Protein AF-A0A1Z3HLM3-F1 (afdb_monomer)

Sequence (228 aa):
MASKSNLQSLLTKASRLRHSKEIWEFASPLAWVWVTPRQRAPYRPYLFIVVNTTGKALLSQTQEHPPDTDEMLATLLQAMVRPGLGAGRPRRPKAVHLDDADQVSALAPSLAQLDIRCEYRAQLPTLNQTRRFLERGFMAGDPWPVANERAYPVFGRTTSDGLIDLPTKADLLWLEAGLSGFLEYLPQFLQREFDDDDPENLVLSAQTISGETKLKLQMPELDDLFRA

Secondary structure (DSSP, 8-state):
---HHHHHHHHHHHHTSPB-S-EEEEE-PBPSS-B--TTS--BPPEEEEEEETTS-EEEEEEESSPPPHHHHHHHHHHHHHSPPTTS-S--B-SEEEES-HHHHHHHHHHHHTTT-EEEE-S--HHHHHHHHHHHHHHTTSS-----STTPPPPP-EEPTTS-EEPPPHHHHHHHHHHHHHHHHHHHHHHHS-TTS---TTEEEEEEETTEEEEEEE-PPPHHHHS--

pLDDT: mean 82.31, std 16.84, range [39.44, 98.69]

Solvent-accessible surface area (backbone atoms only — not comparable to full-atom values): 13431 Å² total; per-residue (Å²): 134,76,52,71,70,55,46,54,53,38,52,60,54,39,62,73,40,54,79,40,92,44,46,30,33,42,52,66,51,74,44,95,53,77,48,72,53,98,88,51,78,67,44,51,31,24,35,41,43,34,23,35,81,84,57,44,58,23,36,77,53,76,38,76,57,85,78,51,74,68,48,52,49,43,52,55,36,42,32,23,64,58,31,33,89,91,49,61,77,57,34,35,47,43,28,40,35,27,69,43,64,68,59,31,66,71,45,27,70,66,36,46,79,61,69,21,46,54,41,74,32,95,68,53,70,49,46,54,53,47,48,58,51,51,56,53,53,67,67,52,82,55,97,62,80,75,83,48,101,80,58,70,87,86,72,65,36,73,47,100,86,70,47,78,43,78,56,49,74,66,53,50,52,49,50,52,25,52,54,47,39,47,64,68,42,45,65,59,59,75,66,51,69,99,83,70,78,82,62,70,74,43,74,44,77,17,80,39,100,91,43,81,41,79,42,79,47,59,73,76,59,69,70,70,76,69,71,119

Foldseek 3Di:
DDDPVLLVVLLVLQLPFAEDQWEKEWDFDFAPDWDDDPPDDIATWTWTFIGIPVLDTQDIDTHRDDDDLSRNSSRLSCSQCRGDPPPDHRHDYQEYEYLDPVSLVSNQVSCVVSNYHYDYDVDDPSRVVNSVVVSVVVVPPDPDPCVDPPRDDQDWDQDPVRDTDHDDPVNVQVVQQVVQQCVVCVVVVVPDDPPDDALQWDWDWGQTPVGIDIDTDHDPDPVVVPPD

Radius of gyration: 23.45 Å; Cα contacts (8 Å, |Δi|>4): 322; chains: 1; bounding box: 44×45×69 Å

Structure (mmCIF, N/CA/C/O backbone):
data_AF-A0A1Z3HLM3-F1
#
_entry.id   AF-A0A1Z3HLM3-F1
#
loop_
_atom_site.group_PDB
_atom_site.id
_atom_site.type_symbol
_atom_site.label_atom_id
_atom_site.label_alt_id
_atom_site.label_comp_id
_atom_site.label_asym_id
_atom_site.label_entity_id
_atom_site.label_seq_id
_atom_site.pdbx_PDB_ins_code
_atom_site.Cartn_x
_atom_site.Cartn_y
_atom_site.Cartn_z
_atom_site.occupancy
_atom_site.B_iso_or_equiv
_atom_site.auth_seq_id
_atom_site.auth_comp_id
_atom_site.auth_asym_id
_atom_site.auth_atom_id
_atom_site.pdbx_PDB_model_num
ATOM 1 N N . MET A 1 1 ? 12.584 -5.547 9.306 1.00 54.25 1 MET A N 1
ATOM 2 C CA . MET A 1 1 ? 12.217 -6.456 10.415 1.00 54.25 1 MET A CA 1
ATOM 3 C C . MET A 1 1 ? 11.890 -5.701 11.698 1.00 54.25 1 MET A C 1
ATOM 5 O O . MET A 1 1 ? 12.785 -5.223 12.398 1.00 54.25 1 MET A O 1
ATOM 9 N N . ALA A 1 2 ? 10.606 -5.590 12.037 1.00 61.56 2 ALA A N 1
ATOM 10 C CA . ALA A 1 2 ? 10.202 -5.136 13.364 1.00 61.56 2 ALA A CA 1
ATOM 11 C C . ALA A 1 2 ? 10.598 -6.189 14.417 1.00 61.56 2 ALA A C 1
ATOM 13 O O . ALA A 1 2 ? 10.244 -7.357 14.305 1.00 61.56 2 ALA A O 1
ATOM 14 N N . SER A 1 3 ? 11.333 -5.800 15.464 1.00 79.50 3 SER A N 1
ATOM 15 C CA . SER A 1 3 ? 11.607 -6.718 16.579 1.00 79.50 3 SER A CA 1
ATOM 16 C C . SER A 1 3 ? 10.292 -7.138 17.247 1.00 79.50 3 SER A C 1
ATOM 18 O O . SER A 1 3 ? 9.454 -6.281 17.533 1.00 79.50 3 SER A O 1
ATOM 20 N N . LYS A 1 4 ? 10.130 -8.428 17.575 1.00 81.31 4 LYS A N 1
ATOM 21 C CA . LYS A 1 4 ? 8.950 -8.958 18.293 1.00 81.31 4 LYS A CA 1
ATOM 22 C C . LYS A 1 4 ? 8.605 -8.153 19.556 1.00 81.31 4 LYS A C 1
ATOM 24 O O . LYS A 1 4 ? 7.436 -7.928 19.857 1.00 81.31 4 LYS A O 1
ATOM 29 N N . SER A 1 5 ? 9.623 -7.648 20.261 1.00 80.00 5 SER A N 1
ATOM 30 C CA . SER A 1 5 ? 9.453 -6.776 21.435 1.00 80.00 5 SER A CA 1
ATOM 31 C C . SER A 1 5 ? 8.769 -5.442 21.088 1.00 80.00 5 SER A C 1
ATOM 33 O O . SER A 1 5 ? 7.900 -4.959 21.818 1.00 80.00 5 SER A O 1
ATOM 35 N N . ASN A 1 6 ? 9.099 -4.866 19.929 1.00 91.38 6 ASN A N 1
ATOM 36 C CA . ASN A 1 6 ? 8.475 -3.638 19.441 1.00 91.38 6 ASN A CA 1
ATOM 37 C C . ASN A 1 6 ? 7.004 -3.868 19.055 1.00 91.38 6 ASN A C 1
ATOM 39 O O . ASN A 1 6 ? 6.138 -3.074 19.424 1.00 91.38 6 ASN A O 1
ATOM 43 N N . LEU A 1 7 ? 6.704 -4.986 18.386 1.00 93.75 7 LEU A N 1
ATOM 44 C CA . LEU A 1 7 ? 5.339 -5.337 17.987 1.00 93.75 7 LEU A CA 1
ATOM 45 C C . LEU A 1 7 ? 4.412 -5.495 19.204 1.00 93.75 7 LEU A C 1
ATOM 47 O O . LEU A 1 7 ? 3.334 -4.901 19.246 1.00 93.75 7 LEU A O 1
ATOM 51 N N . GLN A 1 8 ? 4.871 -6.189 20.250 1.00 94.44 8 GLN A N 1
ATOM 52 C CA . GLN A 1 8 ? 4.107 -6.342 21.492 1.00 94.44 8 GLN A CA 1
ATOM 53 C C . GLN A 1 8 ? 3.845 -4.998 22.195 1.00 94.44 8 GLN A C 1
ATOM 55 O O . GLN A 1 8 ? 2.760 -4.760 22.740 1.00 94.44 8 GLN A O 1
ATOM 60 N N . SER A 1 9 ? 4.824 -4.087 22.159 1.00 96.38 9 SER A N 1
ATOM 61 C CA . SER A 1 9 ? 4.676 -2.723 22.681 1.00 96.38 9 SER A CA 1
ATOM 62 C C . SER A 1 9 ? 3.598 -1.946 21.921 1.00 96.38 9 SER A C 1
ATOM 64 O O . SER A 1 9 ? 2.767 -1.274 22.539 1.00 96.38 9 SER A O 1
ATOM 66 N N . LEU A 1 10 ? 3.574 -2.056 20.590 1.00 97.19 10 LEU A N 1
ATOM 67 C CA . LEU A 1 10 ? 2.562 -1.424 19.744 1.00 97.19 10 LEU A CA 1
ATOM 68 C C . LEU A 1 10 ? 1.163 -1.996 19.990 1.00 97.19 10 LEU A C 1
ATOM 70 O O . LEU A 1 10 ? 0.234 -1.212 20.173 1.00 97.19 10 LEU A O 1
ATOM 74 N N . LEU A 1 11 ? 1.018 -3.320 20.097 1.00 96.75 11 LEU A N 1
ATOM 75 C CA . LEU A 1 11 ? -0.253 -3.974 20.443 1.00 96.75 11 LEU A CA 1
ATOM 76 C C . LEU A 1 11 ? -0.795 -3.474 21.786 1.00 96.75 11 LEU A C 1
ATOM 78 O O . LEU A 1 11 ? -1.956 -3.077 21.893 1.00 96.75 11 LEU A O 1
ATOM 82 N N . THR A 1 12 ? 0.072 -3.407 22.798 1.00 97.38 12 THR A N 1
ATOM 83 C CA . THR A 1 12 ? -0.287 -2.921 24.139 1.00 97.38 12 THR A CA 1
ATOM 84 C C . THR A 1 12 ? -0.725 -1.456 24.123 1.00 97.38 12 THR A C 1
ATOM 86 O O . THR A 1 12 ? -1.620 -1.058 24.868 1.00 97.38 12 THR A O 1
ATOM 89 N N . LYS A 1 13 ? -0.096 -0.623 23.288 1.00 97.94 13 LYS A N 1
ATOM 90 C CA . LYS A 1 13 ? -0.495 0.781 23.127 1.00 97.94 13 LYS A CA 1
ATOM 91 C C . LYS A 1 13 ? -1.823 0.890 22.386 1.00 97.94 13 LYS A C 1
ATOM 93 O O . LYS A 1 13 ? -2.694 1.629 22.838 1.00 97.94 13 LYS A O 1
ATOM 98 N N . ALA A 1 14 ? -1.987 0.147 21.292 1.00 97.75 14 ALA A N 1
ATOM 99 C CA . ALA A 1 14 ? -3.185 0.166 20.461 1.00 97.75 14 ALA A CA 1
ATOM 100 C C . ALA A 1 14 ? -4.433 -0.310 21.222 1.00 97.75 14 ALA A C 1
ATOM 102 O O . ALA A 1 14 ? 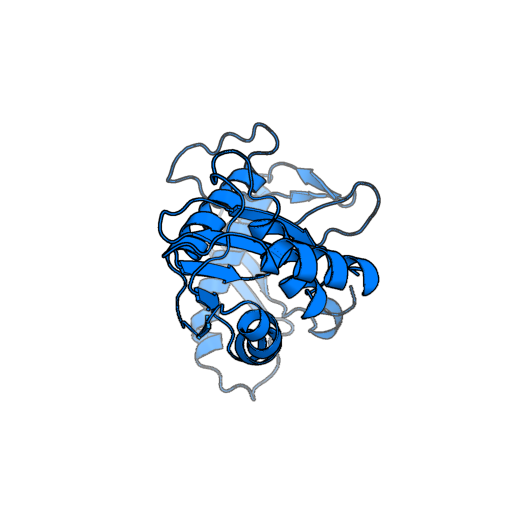-5.489 0.310 21.099 1.00 97.75 14 ALA A O 1
ATOM 103 N N . SER A 1 15 ? -4.314 -1.335 22.074 1.00 97.75 15 SER A N 1
ATOM 104 C CA . SER A 1 15 ? -5.440 -1.872 22.858 1.00 97.75 15 SER A CA 1
ATOM 105 C C . SER A 1 15 ? -6.057 -0.859 23.830 1.00 97.75 15 SER A C 1
ATOM 107 O O . SER A 1 15 ? -7.244 -0.939 24.143 1.00 97.75 15 SER A O 1
ATOM 109 N N . ARG A 1 16 ? -5.280 0.142 24.263 1.00 97.88 16 ARG A N 1
ATOM 110 C CA . ARG A 1 16 ? -5.724 1.220 25.165 1.00 97.88 16 ARG A CA 1
ATOM 111 C C . ARG A 1 16 ? -6.375 2.396 24.436 1.00 97.88 16 ARG A C 1
ATOM 113 O O . ARG A 1 16 ? -6.900 3.302 25.082 1.00 97.88 16 ARG A O 1
ATOM 120 N N . LEU A 1 17 ? -6.324 2.426 23.104 1.00 98.06 17 LEU A N 1
ATOM 121 C CA . LEU A 1 17 ? -6.885 3.520 22.318 1.00 98.06 17 LEU A CA 1
ATOM 122 C C . LEU A 1 17 ? -8.410 3.428 22.246 1.00 98.06 17 LEU A C 1
ATOM 124 O O . LEU A 1 17 ? -9.000 2.344 22.274 1.00 98.06 17 LEU A O 1
ATOM 128 N N . ARG A 1 18 ? -9.057 4.586 22.090 1.00 97.50 18 ARG A N 1
ATOM 129 C CA . ARG A 1 18 ? -10.505 4.653 21.867 1.00 97.50 18 ARG A CA 1
ATOM 130 C C . ARG A 1 18 ? -10.867 4.039 20.517 1.00 97.50 18 ARG A C 1
ATOM 132 O O . ARG A 1 18 ? -10.152 4.228 19.532 1.00 97.50 18 ARG A O 1
ATOM 139 N N . HIS A 1 19 ? -12.006 3.359 20.489 1.00 97.25 19 HIS A N 1
ATOM 140 C CA . HIS A 1 19 ? -12.628 2.892 19.258 1.00 97.25 19 HIS A CA 1
ATOM 141 C C . HIS A 1 19 ? -13.289 4.041 18.507 1.00 97.25 19 HIS A C 1
ATOM 143 O O . HIS A 1 19 ? -13.921 4.919 19.098 1.00 97.25 19 HIS A O 1
ATOM 149 N N . SER A 1 20 ? -13.143 4.019 17.191 1.00 96.44 20 SER A N 1
ATOM 150 C CA . SER A 1 20 ? -13.836 4.904 16.266 1.00 96.44 20 SER A CA 1
ATOM 151 C C . SER A 1 20 ? -14.793 4.096 15.396 1.00 96.44 20 SER A C 1
ATOM 153 O O . SER A 1 20 ? -14.656 2.885 15.250 1.00 96.44 20 SER A O 1
ATOM 155 N N . LYS A 1 21 ? -15.771 4.771 14.790 1.00 96.69 21 LYS A N 1
ATOM 156 C CA . LYS A 1 21 ? -16.694 4.142 13.832 1.00 96.69 21 LYS A CA 1
ATOM 157 C C . LYS A 1 21 ? -16.100 4.035 12.420 1.00 96.69 21 LYS A C 1
ATOM 159 O O . LYS A 1 21 ? -16.809 3.634 11.504 1.00 96.69 21 LYS A O 1
ATOM 164 N N . GLU A 1 22 ? -14.842 4.438 12.240 1.00 97.06 22 GLU A N 1
ATOM 165 C CA . GLU A 1 22 ? -14.192 4.482 10.935 1.00 97.06 22 GLU A CA 1
ATOM 166 C C . GLU A 1 22 ? -13.896 3.082 10.402 1.00 97.06 22 GLU A C 1
ATOM 168 O O . GLU A 1 22 ? -13.653 2.137 11.159 1.00 97.06 22 GLU A O 1
ATOM 173 N N . ILE A 1 23 ? -13.869 2.995 9.078 1.00 98.19 23 ILE A N 1
ATOM 174 C CA . ILE A 1 23 ? -13.304 1.877 8.338 1.00 98.19 23 ILE A CA 1
ATOM 175 C C . ILE A 1 23 ? -12.025 2.392 7.693 1.00 98.19 23 ILE A C 1
ATOM 177 O O . ILE A 1 23 ? -11.997 3.511 7.167 1.00 98.19 23 ILE A O 1
ATOM 181 N N . TRP A 1 24 ? -10.962 1.609 7.794 1.00 98.38 24 TRP A N 1
ATOM 182 C CA . TRP A 1 24 ? -9.696 1.906 7.143 1.00 98.38 24 TRP A CA 1
ATOM 183 C C . TRP A 1 24 ? -9.482 0.953 5.976 1.00 98.38 24 TRP A C 1
ATOM 185 O O . TRP A 1 24 ? -9.920 -0.191 6.027 1.00 98.38 24 TRP A O 1
ATOM 195 N N . GLU A 1 25 ? -8.813 1.425 4.937 1.00 98.50 25 GLU A N 1
ATOM 196 C CA . GLU A 1 25 ? -8.314 0.595 3.846 1.00 98.50 25 GLU A CA 1
ATOM 197 C C . GLU A 1 25 ? -6.796 0.517 3.973 1.00 98.50 25 GLU A C 1
ATOM 199 O O . GLU A 1 25 ? -6.135 1.515 4.293 1.00 98.50 25 GLU A O 1
ATOM 204 N N . PHE A 1 26 ? -6.254 -0.675 3.755 1.00 98.12 26 PHE A N 1
ATOM 205 C CA . PHE A 1 26 ? -4.829 -0.937 3.832 1.00 98.12 26 PHE A CA 1
ATOM 206 C C . PHE A 1 26 ? -4.395 -1.857 2.702 1.00 98.12 26 PHE A C 1
ATOM 208 O O . PHE A 1 26 ? -5.066 -2.841 2.407 1.00 98.12 26 PHE A O 1
ATOM 215 N N . ALA A 1 27 ? -3.261 -1.523 2.098 1.00 96.19 27 ALA A N 1
ATOM 216 C CA . ALA A 1 27 ? -2.612 -2.340 1.092 1.00 96.19 27 ALA A CA 1
ATOM 217 C C . ALA A 1 27 ? -1.106 -2.079 1.108 1.00 96.19 27 ALA A C 1
ATOM 219 O O . ALA A 1 27 ? -0.642 -1.011 1.542 1.00 96.19 27 ALA A O 1
ATOM 220 N N . SER A 1 28 ? -0.366 -3.052 0.581 1.00 95.38 28 SER A N 1
ATOM 221 C CA . SER A 1 28 ? 1.081 -2.980 0.418 1.00 95.38 28 SER A CA 1
ATOM 222 C C . SER A 1 28 ? 1.563 -3.239 -1.023 1.00 95.38 28 SER A C 1
ATOM 224 O O . SER A 1 28 ? 2.306 -4.195 -1.252 1.00 95.38 28 SER A O 1
ATOM 226 N N . PRO A 1 29 ? 1.122 -2.461 -2.032 1.00 93.19 29 PRO A N 1
ATOM 227 C CA . PRO A 1 29 ? 1.460 -2.733 -3.426 1.00 93.19 29 PRO A CA 1
ATOM 228 C C . PRO A 1 29 ? 2.913 -2.383 -3.766 1.00 93.19 29 PRO A C 1
ATOM 230 O O . PRO A 1 29 ? 3.484 -1.427 -3.238 1.00 93.19 29 PRO A O 1
ATOM 233 N N . LEU A 1 30 ? 3.473 -3.092 -4.749 1.00 92.25 30 LEU A N 1
ATOM 234 C CA . LEU A 1 30 ? 4.716 -2.691 -5.404 1.00 92.25 30 LEU A CA 1
ATOM 235 C C . LEU A 1 30 ? 4.496 -1.384 -6.185 1.00 92.25 30 LEU A C 1
ATOM 237 O O . LEU A 1 30 ? 3.654 -1.319 -7.087 1.00 92.25 30 LEU A O 1
ATOM 241 N N . ALA A 1 31 ? 5.257 -0.342 -5.857 1.00 85.56 31 ALA A N 1
ATOM 242 C CA . ALA A 1 31 ? 5.143 0.974 -6.474 1.00 85.56 31 ALA A CA 1
ATOM 243 C C . ALA A 1 31 ? 5.449 0.922 -7.974 1.00 85.56 31 ALA A C 1
ATOM 245 O O . ALA A 1 31 ? 6.266 0.121 -8.429 1.00 85.56 31 ALA A O 1
ATOM 246 N N . TRP A 1 32 ? 4.844 1.813 -8.755 1.00 82.38 32 TRP A N 1
ATOM 247 C CA . TRP A 1 32 ? 5.160 1.982 -10.182 1.00 82.38 32 TRP A CA 1
ATOM 248 C C . TRP A 1 32 ? 6.369 2.885 -10.450 1.00 82.38 32 TRP A C 1
ATOM 250 O O . TRP A 1 32 ? 6.700 3.147 -11.601 1.00 82.38 32 TRP A O 1
ATOM 260 N N . VAL A 1 33 ? 7.033 3.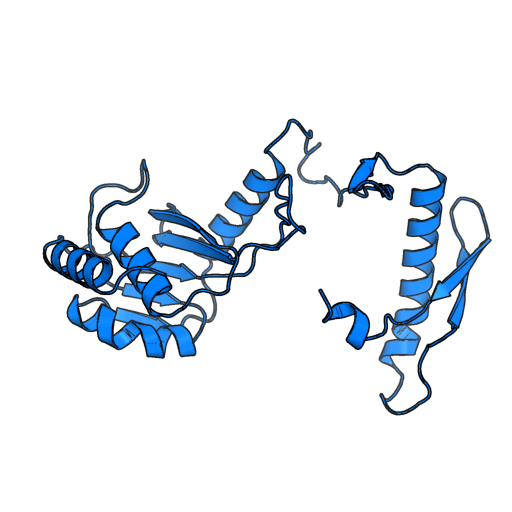356 -9.396 1.00 75.38 33 VAL A N 1
ATOM 261 C CA . VAL A 1 33 ? 8.229 4.197 -9.485 1.00 75.38 33 VAL A CA 1
ATOM 262 C C . VAL A 1 33 ? 9.478 3.391 -9.146 1.00 75.38 33 VAL A C 1
ATOM 264 O O . VAL A 1 33 ? 9.425 2.463 -8.337 1.00 75.38 33 VAL A O 1
ATOM 267 N N . TRP A 1 34 ? 10.598 3.773 -9.753 1.00 80.62 34 TRP A N 1
ATOM 268 C CA . TRP A 1 34 ? 11.923 3.273 -9.401 1.00 80.62 34 TRP A CA 1
ATOM 269 C C . TRP A 1 34 ? 12.599 4.241 -8.435 1.00 80.62 34 TRP A C 1
ATOM 271 O O . TRP A 1 34 ? 12.530 5.458 -8.605 1.00 80.62 34 TRP A O 1
ATOM 281 N N . VAL A 1 35 ? 13.257 3.693 -7.421 1.00 75.56 35 VAL A N 1
ATOM 282 C CA . VAL A 1 35 ? 14.139 4.424 -6.515 1.00 75.56 35 VAL A CA 1
ATOM 283 C C . VAL A 1 35 ? 15.568 4.068 -6.891 1.00 75.56 35 VAL A C 1
ATOM 285 O O . VAL A 1 35 ? 15.908 2.889 -6.939 1.00 75.56 35 VAL A O 1
ATOM 288 N N . THR A 1 36 ? 16.404 5.082 -7.122 1.00 79.38 36 THR A N 1
ATOM 289 C CA . THR A 1 36 ? 17.815 4.913 -7.503 1.00 79.38 36 THR A CA 1
ATOM 290 C C . THR A 1 36 ? 18.723 5.458 -6.398 1.00 79.38 36 THR A C 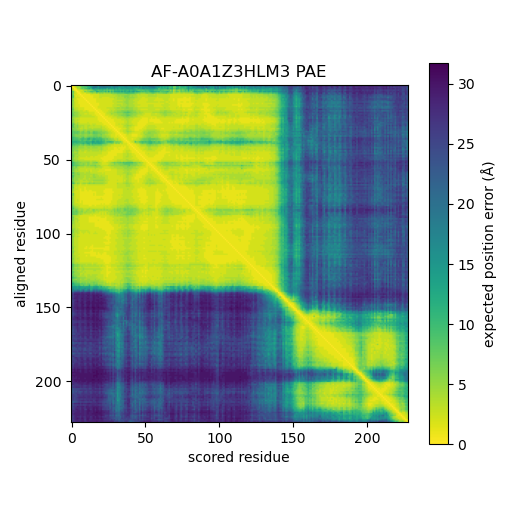1
ATOM 292 O O . THR A 1 36 ? 18.987 6.663 -6.346 1.00 79.38 36 THR A O 1
ATOM 295 N N . PRO A 1 37 ? 19.191 4.616 -5.460 1.00 75.44 37 PRO A N 1
ATOM 296 C CA . PRO A 1 37 ? 20.145 5.039 -4.442 1.00 75.44 37 PRO A CA 1
ATOM 297 C C . PRO A 1 37 ? 21.510 5.351 -5.069 1.00 75.44 37 PRO A C 1
ATOM 299 O O . PRO A 1 37 ? 21.932 4.692 -6.010 1.00 75.44 37 PRO A O 1
ATOM 302 N N . ARG A 1 38 ? 22.269 6.291 -4.489 1.00 70.12 38 ARG A N 1
ATOM 303 C CA . ARG A 1 38 ? 23.568 6.751 -5.034 1.00 70.12 38 ARG A CA 1
ATOM 304 C C . ARG A 1 38 ? 24.627 5.660 -5.269 1.00 70.12 38 ARG A C 1
ATOM 306 O O . ARG A 1 38 ? 25.586 5.915 -5.983 1.00 70.12 38 ARG A O 1
ATOM 313 N N . GLN A 1 39 ? 24.525 4.510 -4.605 1.00 84.88 39 GLN A N 1
ATOM 314 C CA . GLN A 1 39 ? 25.557 3.461 -4.608 1.00 84.88 39 GLN A CA 1
ATOM 315 C C . GLN A 1 39 ? 24.966 2.047 -4.702 1.00 84.88 39 GLN A C 1
ATOM 317 O O . GLN A 1 39 ? 25.589 1.087 -4.253 1.00 84.88 39 GLN A O 1
ATOM 322 N N . ARG A 1 40 ? 23.731 1.906 -5.197 1.00 76.75 40 ARG A N 1
ATOM 323 C CA . ARG A 1 40 ? 23.063 0.603 -5.335 1.00 76.75 40 ARG A CA 1
ATOM 324 C C . ARG A 1 40 ? 22.239 0.566 -6.611 1.00 76.75 40 ARG A C 1
ATOM 326 O O . ARG A 1 40 ? 21.896 1.616 -7.149 1.00 76.75 40 ARG A O 1
ATOM 333 N N . ALA A 1 41 ? 21.919 -0.645 -7.058 1.00 79.06 41 ALA A N 1
ATOM 334 C CA . ALA A 1 41 ? 21.015 -0.842 -8.178 1.00 79.06 41 ALA A CA 1
ATOM 335 C C . ALA A 1 41 ? 19.654 -0.166 -7.904 1.00 79.06 41 ALA A C 1
ATOM 337 O O . ALA A 1 41 ? 19.203 -0.140 -6.750 1.00 79.06 41 ALA A O 1
ATOM 338 N N . PRO A 1 42 ? 19.002 0.393 -8.938 1.00 80.12 42 PRO A N 1
ATOM 339 C CA . PRO A 1 42 ? 17.622 0.833 -8.835 1.00 80.12 42 PRO A CA 1
ATOM 340 C C . PRO A 1 42 ? 16.716 -0.308 -8.365 1.00 80.12 42 PRO A C 1
ATOM 342 O O . PRO A 1 42 ? 16.887 -1.451 -8.779 1.00 80.12 42 PRO A O 1
ATOM 345 N N . TYR A 1 43 ? 15.719 0.006 -7.543 1.00 81.62 43 TYR A N 1
ATOM 346 C CA . TYR A 1 43 ? 14.709 -0.962 -7.115 1.00 81.62 43 TYR A CA 1
ATOM 347 C C . TYR A 1 43 ? 13.316 -0.334 -7.097 1.00 81.62 43 TYR A C 1
ATOM 349 O O . TYR A 1 43 ? 13.157 0.890 -7.061 1.00 81.62 43 TYR A O 1
ATOM 357 N N . ARG A 1 44 ? 12.283 -1.179 -7.105 1.00 84.75 44 ARG A N 1
ATOM 358 C CA . ARG A 1 44 ? 10.892 -0.747 -6.936 1.00 84.75 44 ARG A CA 1
ATOM 359 C C . ARG A 1 44 ? 10.469 -0.969 -5.486 1.00 84.75 44 ARG A C 1
ATOM 361 O O . ARG A 1 44 ? 10.492 -2.111 -5.036 1.00 84.75 44 ARG A O 1
ATOM 368 N N . PRO A 1 45 ? 10.088 0.080 -4.742 1.00 89.38 45 PRO A N 1
ATOM 369 C CA . PRO A 1 45 ? 9.681 -0.090 -3.359 1.00 89.38 45 PRO A CA 1
ATOM 370 C C . PRO A 1 45 ? 8.261 -0.653 -3.256 1.00 89.38 45 PRO A C 1
ATOM 372 O O . PRO A 1 45 ? 7.395 -0.348 -4.072 1.00 89.38 45 PRO A O 1
ATOM 375 N N . TYR A 1 46 ? 7.984 -1.382 -2.185 1.00 92.62 46 TYR A N 1
ATOM 376 C CA . TYR A 1 46 ? 6.636 -1.644 -1.696 1.00 92.62 46 TYR A CA 1
ATOM 377 C C . TYR A 1 46 ? 6.126 -0.420 -0.932 1.00 92.62 46 TYR A C 1
ATOM 379 O O . TYR A 1 46 ? 6.801 0.093 -0.037 1.00 92.62 46 TYR A O 1
ATOM 387 N N . LEU A 1 47 ? 4.939 0.072 -1.286 1.00 91.94 47 LEU A N 1
ATOM 388 C CA . LEU A 1 47 ? 4.268 1.164 -0.580 1.00 91.94 47 LEU A CA 1
ATOM 389 C C . LEU A 1 47 ? 3.350 0.573 0.471 1.00 91.94 47 LEU A C 1
ATOM 391 O O . LEU A 1 47 ? 2.487 -0.208 0.120 1.00 91.94 47 LEU A O 1
ATOM 395 N N . PHE A 1 48 ? 3.440 1.007 1.718 1.00 94.62 48 PHE A N 1
ATOM 396 C CA . PHE A 1 48 ? 2.415 0.720 2.714 1.00 94.62 48 PHE A CA 1
ATOM 397 C C . PHE A 1 48 ? 1.520 1.933 2.852 1.00 94.62 48 PHE A C 1
ATOM 399 O O . PHE A 1 48 ? 1.997 3.005 3.232 1.00 94.62 48 PHE A O 1
ATOM 406 N N . ILE A 1 49 ? 0.232 1.763 2.582 1.00 94.88 49 ILE A N 1
ATOM 407 C CA . ILE A 1 49 ? -0.727 2.863 2.596 1.00 94.88 49 ILE A CA 1
ATOM 408 C C . ILE A 1 49 ? -1.875 2.482 3.519 1.00 94.88 49 ILE A C 1
ATOM 410 O O . ILE A 1 49 ? -2.570 1.506 3.264 1.00 94.88 49 ILE A O 1
ATOM 414 N N . VAL A 1 50 ? -2.086 3.269 4.575 1.00 97.56 50 VAL A N 1
ATOM 415 C CA . VAL A 1 50 ? -3.262 3.163 5.447 1.00 97.56 50 VAL A CA 1
ATOM 416 C C . VAL A 1 50 ? -4.086 4.431 5.274 1.00 97.56 50 VAL A C 1
ATOM 418 O O . VAL A 1 50 ? -3.595 5.532 5.541 1.00 97.56 50 VAL A O 1
ATOM 421 N N . VAL A 1 51 ? -5.340 4.301 4.856 1.00 96.94 51 VAL A N 1
ATOM 422 C CA . VAL A 1 51 ? -6.259 5.434 4.663 1.00 96.94 51 VAL A CA 1
ATOM 423 C C . VAL A 1 51 ? -7.569 5.189 5.392 1.00 96.94 51 VAL A C 1
ATOM 425 O O . VAL A 1 51 ? -7.978 4.048 5.578 1.00 96.94 51 VAL A O 1
ATOM 428 N N . ASN A 1 52 ? -8.256 6.252 5.797 1.00 94.75 52 ASN A N 1
ATOM 429 C CA . ASN A 1 52 ? -9.652 6.137 6.218 1.00 94.75 52 ASN A CA 1
ATOM 430 C C . ASN A 1 52 ? -10.601 6.341 5.022 1.00 94.75 52 ASN A C 1
ATOM 432 O O . ASN A 1 52 ? -10.207 6.881 3.990 1.00 94.75 52 ASN A O 1
ATOM 436 N N . THR A 1 53 ? -11.880 6.000 5.181 1.00 88.19 53 THR A N 1
ATOM 437 C CA . THR A 1 53 ? -12.908 6.177 4.132 1.00 88.19 53 THR A CA 1
ATOM 438 C C . THR A 1 53 ? -13.151 7.622 3.687 1.00 88.19 53 THR A C 1
ATOM 440 O O . THR A 1 53 ? -13.852 7.845 2.706 1.00 88.19 53 THR A O 1
ATOM 443 N N . THR A 1 54 ? -12.605 8.625 4.383 1.00 88.44 54 THR A N 1
ATOM 444 C CA . THR A 1 54 ? -12.675 10.031 3.953 1.00 88.44 54 THR A CA 1
ATOM 445 C C . THR A 1 54 ? -11.495 10.434 3.063 1.00 88.44 54 THR A C 1
ATOM 447 O O . THR A 1 54 ? -11.338 11.619 2.787 1.00 88.44 54 THR A O 1
ATOM 450 N N . GLY A 1 55 ? -10.617 9.500 2.677 1.00 84.69 55 GLY A N 1
ATOM 451 C CA . GLY A 1 55 ? -9.448 9.778 1.832 1.00 84.69 55 GLY A CA 1
ATOM 452 C C . GLY A 1 55 ? -8.229 10.328 2.562 1.00 84.69 55 GLY A C 1
ATOM 453 O O . GLY A 1 55 ? -7.252 10.702 1.915 1.00 84.69 55 GLY A O 1
ATOM 454 N N . LYS A 1 56 ? -8.246 10.391 3.899 1.00 89.19 56 LYS A N 1
ATOM 455 C CA . LYS A 1 56 ? -7.086 10.867 4.657 1.00 89.19 56 LYS A CA 1
ATOM 456 C C . LYS A 1 56 ? -6.088 9.732 4.829 1.00 89.19 56 LYS A C 1
ATOM 458 O O . LYS A 1 56 ? -6.413 8.711 5.436 1.00 89.19 56 LYS A O 1
ATOM 463 N N . ALA A 1 57 ? -4.863 9.955 4.358 1.00 91.19 57 ALA A N 1
ATOM 464 C CA . ALA A 1 57 ? -3.733 9.089 4.655 1.00 91.19 57 ALA A CA 1
ATOM 465 C C . ALA A 1 57 ? -3.419 9.150 6.153 1.00 91.19 57 ALA A C 1
ATOM 467 O O . ALA A 1 57 ? -3.103 10.205 6.703 1.00 91.19 57 ALA A O 1
ATOM 468 N N . LEU A 1 58 ? -3.541 8.005 6.814 1.00 94.25 58 LEU A N 1
ATOM 469 C CA . LEU A 1 58 ? -3.190 7.819 8.216 1.00 94.25 58 LEU A CA 1
ATOM 470 C C . LEU A 1 58 ? -1.705 7.500 8.348 1.00 94.25 58 LEU A C 1
ATOM 472 O O . LEU A 1 58 ? -1.072 7.937 9.304 1.00 94.25 58 LEU A O 1
ATOM 476 N N . LEU A 1 59 ? -1.152 6.757 7.390 1.00 92.94 59 LEU A N 1
ATOM 477 C CA . LEU A 1 59 ? 0.267 6.442 7.303 1.00 92.94 59 LEU A CA 1
ATOM 478 C C . LEU A 1 59 ? 0.624 6.093 5.854 1.00 92.94 59 LEU A C 1
ATOM 480 O O . LEU A 1 59 ? -0.149 5.426 5.168 1.00 92.94 59 LEU A O 1
ATOM 484 N N . SER A 1 60 ? 1.794 6.551 5.412 1.00 90.62 60 SER A N 1
ATOM 485 C CA . SER A 1 60 ? 2.418 6.150 4.151 1.00 90.62 60 SER A CA 1
ATOM 486 C C . SER A 1 60 ? 3.912 5.948 4.379 1.00 90.62 60 SER A C 1
ATOM 488 O O . SER A 1 60 ? 4.565 6.836 4.925 1.00 90.62 60 SER A O 1
ATOM 490 N N . GLN A 1 61 ? 4.452 4.807 3.963 1.00 90.38 61 GLN A N 1
ATOM 491 C CA . GLN A 1 61 ? 5.888 4.517 4.020 1.00 90.38 61 GLN A CA 1
ATOM 492 C C . GLN A 1 61 ? 6.296 3.577 2.884 1.00 90.38 61 GLN A C 1
ATOM 494 O O . GLN A 1 61 ? 5.440 2.960 2.251 1.00 90.38 61 GLN A O 1
ATOM 499 N N . THR A 1 62 ? 7.598 3.465 2.640 1.00 89.81 62 THR A N 1
ATOM 500 C CA . THR A 1 62 ? 8.164 2.605 1.599 1.00 89.81 62 THR A CA 1
ATOM 501 C C . THR A 1 62 ? 9.113 1.571 2.196 1.00 89.81 62 THR A C 1
ATOM 503 O O . THR A 1 62 ? 9.765 1.834 3.207 1.00 89.81 62 THR A O 1
ATOM 506 N N . GLN A 1 63 ? 9.190 0.398 1.572 1.00 88.69 63 GLN A N 1
ATOM 507 C CA . GLN A 1 63 ? 10.179 -0.637 1.875 1.00 88.69 63 GLN A CA 1
ATOM 508 C C . GLN A 1 63 ? 10.736 -1.236 0.586 1.00 88.69 63 GLN A C 1
ATOM 510 O O . GLN A 1 63 ? 10.090 -1.184 -0.452 1.00 88.69 63 GLN A O 1
ATOM 515 N N . GLU A 1 64 ? 11.949 -1.772 0.640 1.00 88.75 64 GLU A N 1
ATOM 516 C CA . GLU A 1 64 ? 12.622 -2.363 -0.523 1.00 88.75 64 GLU A CA 1
ATOM 517 C C . GLU A 1 64 ? 12.148 -3.793 -0.807 1.00 88.75 64 GLU A C 1
ATOM 519 O O . GLU A 1 64 ? 11.979 -4.172 -1.960 1.00 88.75 64 GLU A O 1
ATOM 524 N N . HIS A 1 65 ? 11.872 -4.566 0.241 1.00 90.44 65 HIS A N 1
ATOM 525 C CA . HIS A 1 65 ? 11.435 -5.954 0.138 1.00 90.44 65 HIS A CA 1
ATOM 526 C C . HIS A 1 65 ? 9.912 -6.088 0.294 1.00 90.44 65 HIS A C 1
ATOM 528 O O . HIS A 1 65 ? 9.275 -5.200 0.877 1.00 90.44 65 HIS A O 1
ATOM 534 N N . PRO A 1 66 ? 9.323 -7.201 -0.190 1.00 92.12 66 PRO A N 1
ATOM 535 C CA . PRO A 1 66 ? 7.946 -7.543 0.128 1.00 92.12 66 PRO A CA 1
ATOM 536 C C . PRO A 1 66 ? 7.753 -7.563 1.646 1.00 92.12 66 PRO A C 1
ATOM 538 O O . PRO A 1 66 ? 8.655 -8.001 2.372 1.00 92.12 66 PRO A O 1
ATOM 541 N N . PRO A 1 67 ? 6.609 -7.081 2.139 1.00 92.00 67 PRO A N 1
ATOM 542 C CA . PRO A 1 67 ? 6.380 -7.021 3.565 1.00 92.00 67 PRO A CA 1
ATOM 543 C C . PRO A 1 67 ? 5.953 -8.378 4.108 1.00 92.00 67 PRO A C 1
ATOM 545 O O . PRO A 1 67 ? 5.155 -9.083 3.490 1.00 92.00 67 PRO A O 1
ATOM 548 N N . ASP A 1 68 ? 6.452 -8.723 5.289 1.00 95.19 68 ASP A N 1
ATOM 549 C CA . ASP A 1 68 ? 5.907 -9.853 6.034 1.00 95.19 68 ASP A CA 1
ATOM 550 C C . ASP A 1 68 ? 4.675 -9.442 6.869 1.00 95.19 68 ASP A C 1
ATOM 552 O O . ASP A 1 68 ? 4.366 -8.258 7.062 1.00 95.19 68 ASP A O 1
ATOM 556 N N . THR A 1 69 ? 3.949 -10.436 7.386 1.00 95.94 69 THR A N 1
ATOM 557 C CA . THR A 1 69 ? 2.743 -10.225 8.202 1.00 95.94 69 THR A CA 1
ATOM 558 C C . THR A 1 69 ? 3.007 -9.362 9.441 1.00 95.94 69 THR A C 1
ATOM 560 O O . THR A 1 69 ? 2.161 -8.541 9.811 1.00 95.94 69 THR A O 1
ATOM 563 N N . ASP A 1 70 ? 4.167 -9.514 10.085 1.00 96.00 70 ASP A N 1
ATOM 564 C CA . ASP A 1 70 ? 4.517 -8.769 11.297 1.00 96.00 70 ASP A CA 1
ATOM 565 C C . ASP A 1 70 ? 4.778 -7.291 10.968 1.00 96.00 70 ASP A C 1
ATOM 567 O O . ASP A 1 70 ? 4.381 -6.400 11.723 1.00 96.00 70 ASP A O 1
ATOM 571 N N . GLU A 1 71 ? 5.394 -7.005 9.822 1.00 95.81 71 GLU A N 1
ATOM 572 C CA . GLU A 1 71 ? 5.638 -5.656 9.315 1.00 95.81 71 GLU A CA 1
ATOM 573 C C . GLU A 1 71 ? 4.347 -4.964 8.878 1.00 95.81 71 GLU A C 1
ATOM 575 O O . GLU A 1 71 ? 4.136 -3.784 9.187 1.00 95.81 71 GLU A O 1
ATOM 580 N N . MET A 1 72 ? 3.439 -5.694 8.231 1.00 97.19 72 MET A N 1
ATOM 581 C CA . MET A 1 72 ? 2.100 -5.201 7.904 1.00 97.19 72 MET A CA 1
ATOM 582 C C . MET A 1 72 ? 1.308 -4.861 9.168 1.00 97.19 72 MET A C 1
ATOM 584 O O . MET A 1 72 ? 0.764 -3.757 9.290 1.00 97.19 72 MET A O 1
ATOM 588 N N . LEU A 1 73 ? 1.306 -5.760 10.156 1.00 97.94 73 LEU A N 1
ATOM 589 C CA . LEU A 1 73 ? 0.648 -5.529 11.438 1.00 97.94 73 LEU A CA 1
ATOM 590 C C . LEU A 1 73 ? 1.271 -4.343 12.181 1.00 97.94 73 LEU A C 1
ATOM 592 O O . LEU A 1 73 ? 0.547 -3.458 12.640 1.00 97.94 73 LEU A O 1
ATOM 596 N N . ALA A 1 74 ? 2.602 -4.276 12.271 1.00 97.06 74 ALA A N 1
ATOM 597 C CA . ALA A 1 74 ? 3.305 -3.158 12.896 1.00 97.06 74 ALA A CA 1
ATOM 598 C C . ALA A 1 74 ? 2.919 -1.823 12.248 1.00 97.06 74 ALA A C 1
ATOM 600 O O . ALA A 1 74 ? 2.702 -0.835 12.951 1.00 97.06 74 ALA A O 1
ATOM 601 N N . THR A 1 75 ? 2.775 -1.804 10.923 1.00 96.81 75 THR A N 1
ATOM 602 C CA . THR A 1 75 ? 2.377 -0.616 10.166 1.00 96.81 75 THR A CA 1
ATOM 603 C C . THR A 1 75 ? 0.955 -0.165 10.504 1.00 96.81 75 THR A C 1
ATOM 605 O O . THR A 1 75 ? 0.733 1.015 10.789 1.00 96.81 75 THR A O 1
ATOM 608 N N . LEU A 1 76 ? -0.003 -1.095 10.562 1.00 98.00 76 LEU A N 1
ATOM 609 C CA . LEU A 1 76 ? -1.375 -0.803 10.990 1.00 98.00 76 LEU A CA 1
ATOM 610 C C . LEU A 1 76 ? -1.423 -0.266 12.426 1.00 98.00 76 LEU A C 1
ATOM 612 O O . LEU A 1 76 ? -2.074 0.746 12.695 1.00 98.00 76 LEU A O 1
ATOM 616 N N . LEU A 1 77 ? -0.699 -0.898 13.353 1.00 98.31 77 LEU A N 1
ATOM 617 C CA . LEU A 1 77 ? -0.640 -0.457 14.749 1.00 98.31 77 LEU A CA 1
ATOM 618 C C . LEU A 1 77 ? 0.014 0.920 14.882 1.00 98.31 77 LEU A C 1
ATOM 620 O O . LEU A 1 77 ? -0.434 1.750 15.675 1.00 98.31 77 LEU A O 1
ATOM 624 N N . GLN A 1 78 ? 1.044 1.194 14.086 1.00 97.31 78 GLN A N 1
ATOM 625 C CA . GLN A 1 78 ? 1.682 2.501 14.043 1.00 97.31 78 GLN A CA 1
ATOM 626 C C . GLN A 1 78 ? 0.698 3.579 13.572 1.00 97.31 78 GLN A C 1
ATOM 628 O O . GLN A 1 78 ? 0.628 4.634 14.204 1.00 97.31 78 GLN A O 1
ATOM 633 N N . ALA A 1 79 ? -0.117 3.303 12.549 1.00 97.56 79 ALA A N 1
ATOM 634 C CA . ALA A 1 79 ? -1.164 4.219 12.091 1.00 97.56 79 ALA A CA 1
ATOM 635 C C . ALA A 1 79 ? -2.228 4.493 13.176 1.00 97.56 79 ALA A C 1
ATOM 637 O O . ALA A 1 79 ? -2.749 5.606 13.266 1.00 97.56 79 ALA A O 1
ATOM 638 N N . MET A 1 80 ? -2.512 3.518 14.050 1.00 98.38 80 MET A N 1
ATOM 639 C CA . MET A 1 80 ? -3.394 3.700 15.213 1.00 98.38 80 MET A CA 1
ATOM 640 C C . MET A 1 80 ? -2.766 4.572 16.300 1.00 98.38 80 MET A C 1
ATOM 642 O O . MET A 1 80 ? -3.414 5.486 16.812 1.00 98.38 80 MET A O 1
ATOM 646 N N . VAL A 1 81 ? -1.516 4.285 16.673 1.00 98.19 81 VAL A N 1
ATOM 647 C CA . VAL A 1 81 ? -0.833 4.917 17.815 1.00 98.19 81 VAL A CA 1
ATOM 648 C C . VAL A 1 81 ? -0.300 6.308 17.468 1.00 98.19 81 VAL A C 1
ATOM 650 O O . VAL A 1 81 ? -0.282 7.188 18.329 1.00 98.19 81 VAL A O 1
ATOM 653 N N . ARG A 1 82 ? 0.146 6.518 16.227 1.00 96.38 82 ARG A N 1
ATOM 654 C CA . ARG A 1 82 ? 0.736 7.768 15.729 1.00 96.38 82 ARG A CA 1
ATOM 655 C C . ARG A 1 82 ? 0.281 8.030 14.286 1.00 96.38 82 ARG A C 1
ATOM 657 O O . ARG A 1 82 ? 1.092 7.897 13.369 1.00 96.38 82 ARG A O 1
ATOM 664 N N . PRO A 1 83 ? -0.995 8.396 14.075 1.00 94.50 83 PRO A N 1
ATOM 665 C CA . PRO A 1 83 ? -1.458 8.791 12.752 1.00 94.50 83 PRO A CA 1
ATOM 666 C C . PRO A 1 83 ? -0.674 10.010 12.249 1.00 94.50 83 PRO A C 1
ATOM 668 O O . PRO A 1 83 ? -0.212 10.840 13.038 1.00 94.50 83 PRO A O 1
ATOM 671 N N . GLY A 1 84 ? -0.550 10.117 10.929 1.00 88.81 84 GLY A N 1
ATOM 672 C CA . GLY A 1 84 ? 0.108 11.221 10.247 1.00 88.81 84 GLY A CA 1
ATOM 673 C C . GLY A 1 84 ? -0.489 12.587 10.596 1.00 88.81 84 GLY A C 1
ATOM 674 O O . GLY A 1 84 ? -1.604 12.720 11.112 1.00 88.81 84 GLY A O 1
ATOM 675 N N . LEU A 1 85 ? 0.267 13.640 10.298 1.00 81.69 85 LEU A N 1
ATOM 676 C CA . LEU A 1 85 ? -0.180 15.013 10.525 1.00 81.69 85 LEU A CA 1
ATOM 677 C C . LEU A 1 85 ? -1.507 15.278 9.791 1.00 81.69 85 LEU A C 1
ATOM 679 O O . LEU A 1 85 ? -1.657 14.966 8.615 1.00 81.69 85 LEU A O 1
ATOM 683 N N . GLY A 1 86 ? -2.495 15.833 10.502 1.00 86.88 86 GLY A N 1
ATOM 684 C CA . GLY A 1 86 ? -3.827 16.126 9.948 1.00 86.88 86 GLY A CA 1
ATOM 685 C C . GLY A 1 86 ? -4.808 14.940 9.887 1.00 86.88 86 GLY A C 1
ATOM 686 O O . GLY A 1 86 ? -6.001 15.149 9.633 1.00 86.88 86 GLY A O 1
ATOM 687 N N . ALA A 1 87 ? -4.364 13.716 10.202 1.00 89.19 87 ALA A N 1
ATOM 68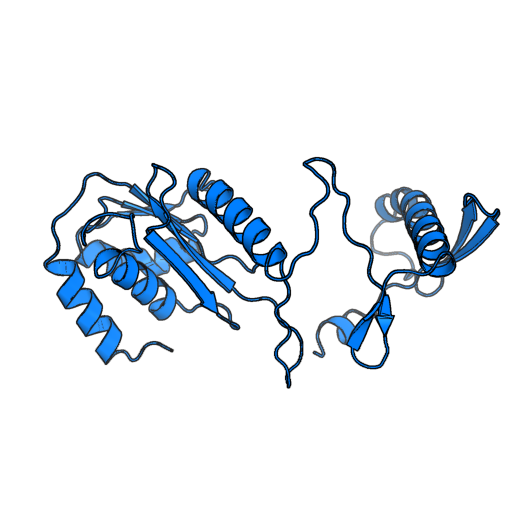8 C CA . ALA A 1 87 ? -5.211 12.517 10.259 1.00 89.19 87 ALA A CA 1
ATOM 689 C C . ALA A 1 87 ? -5.972 12.342 11.593 1.00 89.19 87 ALA A C 1
ATOM 691 O O . ALA A 1 87 ? -6.710 11.369 11.772 1.00 89.19 87 ALA A O 1
ATOM 692 N N . GLY A 1 88 ? -5.849 13.299 12.517 1.00 91.81 88 GLY A N 1
ATOM 693 C CA . GLY A 1 88 ? -6.560 13.320 13.797 1.00 91.81 88 GLY A CA 1
ATOM 694 C C . GLY A 1 88 ? -5.782 12.673 14.945 1.00 91.81 88 GLY A C 1
ATOM 695 O O . GLY A 1 88 ? -4.573 12.485 14.872 1.00 91.81 88 GLY A O 1
ATOM 696 N N . ARG A 1 89 ? -6.479 12.372 16.048 1.00 96.19 89 ARG A N 1
ATOM 697 C CA . ARG A 1 89 ? -5.877 11.769 17.251 1.00 96.19 89 ARG A CA 1
ATOM 698 C C . ARG A 1 89 ? -5.732 10.240 17.112 1.00 96.19 89 ARG A C 1
ATOM 700 O O . ARG A 1 89 ? -6.496 9.642 16.345 1.00 96.19 89 ARG A O 1
ATOM 707 N N . PRO A 1 90 ? -4.817 9.611 17.880 1.00 98.00 90 PRO A N 1
ATOM 708 C CA . PRO A 1 90 ? -4.683 8.155 17.961 1.00 98.00 90 PRO A CA 1
ATOM 709 C C . PRO A 1 90 ? -6.007 7.452 18.279 1.00 98.00 90 PRO A C 1
ATOM 711 O O . PRO A 1 90 ? -6.736 7.881 19.180 1.00 98.00 90 PRO A O 1
ATOM 714 N N . ARG A 1 91 ? -6.326 6.387 17.538 1.00 98.12 91 ARG A N 1
ATOM 715 C CA . ARG A 1 91 ? -7.598 5.647 17.642 1.00 98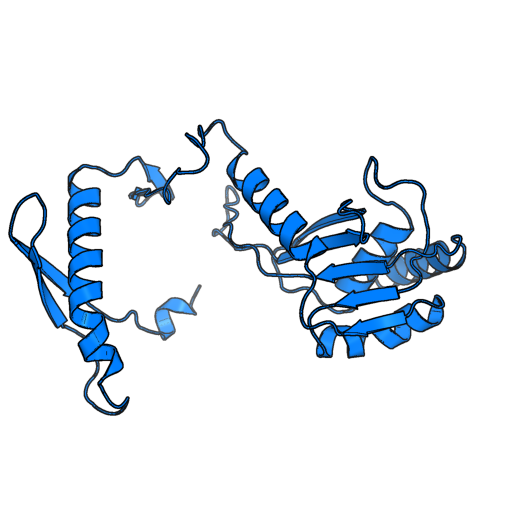.12 91 ARG A CA 1
ATOM 716 C C . ARG A 1 91 ? -7.518 4.278 16.970 1.00 98.12 91 ARG A C 1
ATOM 718 O O . ARG A 1 91 ? -6.666 4.064 16.113 1.00 98.12 91 ARG A O 1
ATOM 725 N N . ARG A 1 92 ? -8.444 3.390 17.331 1.00 98.12 92 ARG A N 1
ATOM 726 C CA . ARG A 1 92 ? -8.699 2.130 16.619 1.00 98.12 92 ARG A CA 1
ATOM 727 C C . ARG A 1 92 ? -9.843 2.304 15.612 1.00 98.12 92 ARG A C 1
ATOM 729 O O . ARG A 1 92 ? -10.839 2.955 15.956 1.00 98.12 92 ARG A O 1
ATOM 736 N N . PRO A 1 93 ? -9.736 1.772 14.385 1.00 98.44 93 PRO A N 1
ATOM 737 C CA . PRO A 1 93 ? -10.882 1.649 13.490 1.00 98.44 93 PRO A CA 1
ATOM 738 C C . PRO A 1 93 ? -11.829 0.542 13.957 1.00 98.44 93 PRO A C 1
ATOM 740 O O . PRO A 1 93 ? -11.427 -0.364 14.681 1.00 98.44 93 PRO A O 1
ATOM 743 N N . LYS A 1 94 ? -13.071 0.573 13.473 1.00 98.44 94 LYS A N 1
ATOM 744 C CA . LYS A 1 94 ? -14.012 -0.545 13.619 1.00 98.44 94 LYS A CA 1
ATOM 745 C C . LYS A 1 94 ? -13.623 -1.723 12.720 1.00 98.44 94 LYS A C 1
ATOM 747 O O . LYS A 1 94 ? -13.873 -2.881 13.056 1.00 98.44 94 LYS A O 1
ATOM 752 N N . ALA A 1 95 ? -13.084 -1.425 11.540 1.00 98.56 95 ALA A N 1
ATOM 753 C CA . ALA A 1 95 ? -12.677 -2.429 10.569 1.00 98.56 95 ALA A CA 1
ATOM 754 C C . ALA A 1 95 ? -11.512 -1.944 9.701 1.00 98.56 95 ALA A C 1
ATOM 756 O O . ALA A 1 95 ? -11.368 -0.743 9.461 1.00 98.56 95 ALA A O 1
ATOM 757 N N . VAL A 1 96 ? -10.728 -2.897 9.211 1.00 98.69 96 VAL A N 1
ATOM 758 C CA . VAL A 1 96 ? -9.711 -2.722 8.177 1.00 98.69 96 VAL A CA 1
ATOM 759 C C . VAL A 1 96 ? -10.115 -3.573 6.975 1.00 98.69 96 VAL A C 1
ATOM 761 O O . VAL A 1 96 ? -10.406 -4.760 7.121 1.00 98.69 96 VAL A O 1
ATOM 764 N N . HIS A 1 97 ? -10.163 -2.951 5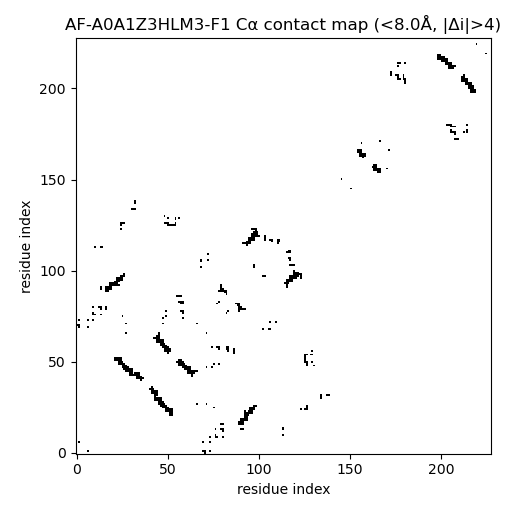.804 1.00 98.69 97 HIS A N 1
ATOM 765 C CA . HIS A 1 97 ? -10.377 -3.603 4.521 1.00 98.69 97 HIS A CA 1
ATOM 766 C C . HIS A 1 97 ? -9.041 -3.807 3.803 1.00 98.69 97 HIS A C 1
ATOM 768 O O . HIS A 1 97 ? -8.237 -2.874 3.741 1.00 98.69 97 HIS A O 1
ATOM 774 N N . LEU A 1 98 ? -8.843 -5.001 3.245 1.00 98.38 98 LEU A N 1
ATOM 775 C CA . LEU A 1 98 ? -7.697 -5.359 2.404 1.00 98.38 98 LEU A CA 1
ATOM 776 C C . LEU A 1 98 ? -8.183 -5.997 1.097 1.00 98.38 98 LEU A C 1
ATOM 778 O O . LEU A 1 98 ? -9.272 -6.573 1.061 1.00 98.38 98 LEU A O 1
ATOM 782 N N . ASP A 1 99 ? -7.373 -5.919 0.046 1.00 96.88 99 ASP A N 1
ATOM 783 C CA . ASP A 1 99 ? -7.642 -6.468 -1.290 1.00 96.88 99 ASP A CA 1
ATOM 784 C C . ASP A 1 99 ? -6.955 -7.808 -1.574 1.00 96.88 99 ASP A C 1
ATOM 786 O O . ASP A 1 99 ? -7.060 -8.336 -2.680 1.00 96.88 99 ASP A O 1
ATOM 790 N N . ASP A 1 100 ? -6.337 -8.400 -0.556 1.00 96.75 100 ASP A N 1
ATOM 791 C CA . ASP A 1 100 ? -5.665 -9.693 -0.610 1.00 96.75 100 ASP A CA 1
ATOM 792 C C . ASP A 1 100 ? -6.221 -10.612 0.492 1.00 96.75 100 ASP A C 1
ATOM 794 O O . ASP A 1 100 ? -6.205 -10.283 1.683 1.00 96.75 100 ASP A O 1
ATOM 798 N N . ALA A 1 101 ? -6.769 -11.760 0.089 1.00 97.19 101 ALA A N 1
ATOM 799 C CA . ALA A 1 101 ? -7.416 -12.703 0.997 1.00 97.19 101 ALA A CA 1
ATOM 800 C C . ALA A 1 101 ? -6.419 -13.407 1.935 1.00 97.19 101 ALA A C 1
ATOM 802 O O . ALA A 1 101 ? -6.761 -13.678 3.091 1.00 97.19 101 ALA A O 1
ATOM 803 N N . ASP A 1 102 ? -5.189 -13.647 1.479 1.00 97.12 102 ASP A N 1
ATOM 804 C CA . ASP A 1 102 ? -4.149 -14.284 2.285 1.00 97.12 102 ASP A CA 1
ATOM 805 C C . ASP A 1 102 ? -3.684 -13.326 3.383 1.00 97.12 102 ASP A C 1
ATOM 807 O O . ASP A 1 102 ? -3.559 -13.709 4.550 1.00 97.12 102 ASP A O 1
ATOM 811 N N . GLN A 1 103 ? -3.555 -12.040 3.046 1.00 97.19 103 GLN A N 1
ATOM 812 C CA . GLN A 1 103 ? -3.262 -10.988 4.020 1.00 97.19 103 GLN A CA 1
ATOM 813 C C . GLN A 1 103 ? -4.378 -10.841 5.063 1.00 97.19 103 GLN A C 1
ATOM 815 O O . GLN A 1 103 ? -4.094 -10.668 6.251 1.00 97.19 103 GLN A O 1
ATOM 820 N N . VAL A 1 104 ? -5.650 -10.946 4.654 1.00 98.31 104 VAL A N 1
ATOM 821 C CA . VAL A 1 104 ? -6.786 -10.950 5.593 1.00 98.31 104 VAL A CA 1
ATOM 822 C C . VAL A 1 104 ? -6.674 -12.122 6.560 1.00 98.31 104 VAL A C 1
ATOM 824 O O . VAL A 1 104 ? -6.766 -11.910 7.770 1.00 98.31 104 VAL A O 1
ATOM 827 N N . SER A 1 105 ? -6.443 -13.332 6.045 1.00 98.25 105 SER A N 1
ATOM 828 C CA . SER A 1 105 ? -6.286 -14.548 6.851 1.00 98.25 105 SER A CA 1
ATOM 829 C C . SER A 1 105 ? -5.144 -14.414 7.864 1.00 98.25 105 SER A C 1
ATOM 831 O O . SER A 1 105 ? -5.314 -14.719 9.047 1.00 98.25 105 SER A O 1
ATOM 833 N N . ALA A 1 106 ? -4.006 -13.867 7.428 1.00 97.69 106 ALA A N 1
ATOM 834 C CA . ALA A 1 106 ? -2.824 -13.684 8.260 1.00 97.69 106 ALA A CA 1
ATOM 835 C C . ALA A 1 106 ? -3.005 -12.612 9.354 1.00 97.69 106 ALA A C 1
ATOM 837 O O . ALA A 1 106 ? -2.556 -12.796 10.487 1.00 97.69 106 ALA A O 1
ATOM 838 N N . LEU A 1 107 ? -3.674 -11.494 9.049 1.00 98.25 107 LEU A N 1
ATOM 839 C CA . LEU A 1 107 ? -3.811 -10.358 9.972 1.00 98.25 107 LEU A CA 1
ATOM 840 C C . LEU A 1 107 ? -5.039 -10.438 10.887 1.00 98.25 107 LEU A C 1
ATOM 842 O O . LEU A 1 107 ? -5.029 -9.851 11.976 1.00 98.25 107 LEU A O 1
ATOM 846 N N . ALA A 1 108 ? -6.096 -11.144 10.476 1.00 98.31 108 ALA A N 1
ATOM 847 C CA . ALA A 1 108 ? -7.360 -11.198 11.207 1.00 98.31 108 ALA A CA 1
ATOM 848 C C . ALA A 1 108 ? -7.217 -11.638 12.678 1.00 98.31 108 ALA A C 1
ATOM 850 O O . ALA A 1 108 ? -7.796 -10.959 13.531 1.00 98.31 108 ALA A O 1
ATOM 851 N N . PRO A 1 109 ? -6.435 -12.680 13.036 1.00 98.44 109 PRO A N 1
ATOM 852 C CA . PRO A 1 109 ? -6.303 -13.109 14.431 1.00 98.44 109 PRO A CA 1
ATOM 853 C C . PRO A 1 109 ? -5.719 -12.023 15.344 1.00 98.44 109 PRO A C 1
ATOM 855 O O . PRO A 1 109 ? -6.169 -11.845 16.477 1.00 98.44 109 PRO A O 1
ATOM 858 N N . SER A 1 110 ? -4.737 -11.266 14.853 1.00 97.88 110 SER A N 1
ATOM 859 C CA . SER A 1 110 ? -4.088 -10.193 15.613 1.00 97.88 110 SER A CA 1
ATOM 860 C C . SER A 1 110 ? -4.977 -8.955 15.737 1.00 97.88 110 SER A C 1
ATOM 862 O O . SER A 1 110 ? -5.034 -8.336 16.798 1.00 97.88 110 SER A O 1
ATOM 864 N N . LEU A 1 111 ? -5.721 -8.608 14.683 1.00 98.38 111 LEU A N 1
ATOM 865 C CA . LEU A 1 111 ? -6.671 -7.491 14.711 1.00 98.38 111 LEU A CA 1
ATOM 866 C C . LEU A 1 111 ? -7.907 -7.796 15.572 1.00 98.38 111 LEU A C 1
ATOM 868 O O . LEU A 1 111 ? -8.396 -6.909 16.275 1.00 98.38 111 LEU A O 1
ATOM 872 N N . ALA A 1 112 ? -8.355 -9.053 15.614 1.00 98.19 112 ALA A N 1
ATOM 873 C CA . ALA A 1 112 ? -9.460 -9.488 16.467 1.00 98.19 112 ALA A CA 1
ATOM 874 C C . ALA A 1 112 ? -9.161 -9.297 17.965 1.00 98.19 112 ALA A C 1
ATOM 876 O O . ALA A 1 112 ? -10.050 -8.911 18.720 1.00 98.19 112 ALA A O 1
ATOM 877 N N . GLN A 1 113 ? -7.902 -9.461 18.397 1.00 97.31 113 GLN A N 1
ATOM 878 C CA . GLN A 1 113 ? -7.480 -9.171 19.782 1.00 97.31 113 GLN A CA 1
ATOM 879 C C . GLN A 1 113 ? -7.672 -7.696 20.173 1.00 97.31 113 GLN A C 1
ATOM 881 O O . GLN A 1 113 ? -7.734 -7.361 21.356 1.00 97.31 113 GLN A O 1
ATOM 886 N N . LEU A 1 114 ? -7.766 -6.805 19.185 1.00 97.81 114 LEU A N 1
ATOM 887 C CA . LEU A 1 114 ? -8.026 -5.380 19.368 1.00 97.81 114 LEU A CA 1
ATOM 888 C C . LEU A 1 114 ? -9.493 -5.008 19.131 1.00 97.81 114 LEU A C 1
ATOM 890 O O . LEU A 1 114 ? -9.803 -3.813 19.157 1.00 97.81 114 LEU A O 1
ATOM 894 N N . ASP A 1 115 ? -10.373 -5.996 18.936 1.00 98.19 115 ASP A N 1
ATOM 895 C CA . ASP A 1 115 ? -11.780 -5.818 18.561 1.00 98.19 115 ASP A CA 1
ATOM 896 C C . ASP A 1 115 ? -11.930 -5.050 17.229 1.00 98.19 115 ASP A C 1
ATOM 898 O O . ASP A 1 115 ? -12.769 -4.166 17.070 1.00 98.19 115 ASP A O 1
ATOM 902 N N . ILE A 1 116 ? -11.048 -5.352 16.268 1.00 98.62 116 ILE A N 1
ATOM 903 C CA . ILE A 1 116 ? -11.034 -4.767 14.921 1.00 98.62 116 ILE A CA 1
ATOM 904 C C . ILE A 1 116 ? -11.340 -5.870 13.912 1.00 98.62 116 ILE A C 1
ATOM 906 O O . ILE A 1 116 ? -10.660 -6.895 13.871 1.00 98.62 116 ILE A O 1
ATOM 910 N N . ARG A 1 117 ? -12.341 -5.650 13.055 1.00 98.62 117 ARG A N 1
ATOM 911 C CA . ARG A 1 117 ? -12.666 -6.596 11.978 1.00 98.62 117 ARG A CA 1
ATOM 912 C C . ARG A 1 117 ? -11.678 -6.453 10.824 1.00 98.62 117 ARG A C 1
ATOM 914 O O . ARG A 1 117 ? -11.399 -5.337 10.398 1.00 98.62 117 ARG A O 1
ATOM 921 N N . CYS A 1 118 ? -11.185 -7.570 10.309 1.00 98.69 118 CYS A N 1
ATOM 922 C CA . CYS A 1 118 ? -10.338 -7.630 9.122 1.00 98.69 118 CYS A CA 1
ATOM 923 C C . CYS A 1 118 ? -11.165 -8.260 7.997 1.00 98.69 118 CYS A C 1
ATOM 925 O O . CYS A 1 118 ? -11.594 -9.405 8.137 1.00 98.69 118 CYS A O 1
ATOM 927 N N . GLU A 1 119 ? -11.473 -7.508 6.941 1.00 98.56 119 GLU A N 1
ATOM 928 C CA . GLU A 1 119 ? -12.413 -7.945 5.902 1.00 98.56 119 GLU A CA 1
ATOM 929 C C . GLU A 1 119 ? -11.791 -7.819 4.506 1.00 98.56 119 GLU A C 1
ATOM 931 O O . GLU A 1 119 ? -11.196 -6.797 4.165 1.00 98.56 119 GLU A O 1
ATOM 936 N N . TYR A 1 120 ? -11.986 -8.843 3.675 1.00 98.44 120 TYR A N 1
ATOM 937 C CA . TYR A 1 120 ? -11.597 -8.800 2.269 1.00 98.44 120 TYR A CA 1
ATOM 938 C C . TYR A 1 120 ? -12.549 -7.916 1.451 1.00 98.44 120 TYR A C 1
ATOM 940 O O . TYR A 1 120 ? -13.780 -8.004 1.572 1.00 98.44 120 TYR A O 1
ATOM 948 N N . ARG A 1 121 ? -11.976 -7.094 0.571 1.00 98.06 121 ARG A N 1
ATOM 949 C CA . ARG A 1 121 ? -12.674 -6.295 -0.436 1.00 98.06 121 ARG A CA 1
ATOM 950 C C . ARG A 1 121 ? -11.888 -6.333 -1.737 1.00 98.06 121 ARG A C 1
ATOM 952 O O . ARG A 1 121 ? -10.785 -5.820 -1.797 1.00 98.06 121 ARG A O 1
ATOM 959 N N . ALA A 1 122 ? -12.511 -6.814 -2.810 1.00 95.06 122 ALA A N 1
ATOM 960 C CA . ALA A 1 122 ? -11.888 -6.833 -4.137 1.00 95.06 122 ALA A CA 1
ATOM 961 C C . ALA A 1 122 ? -11.477 -5.439 -4.657 1.00 95.06 122 ALA A C 1
ATOM 963 O O . ALA A 1 122 ? -10.697 -5.333 -5.597 1.00 95.06 122 ALA A O 1
ATOM 964 N N . GLN A 1 123 ? -12.030 -4.363 -4.086 1.00 94.06 123 GLN A N 1
ATOM 965 C CA . GLN A 1 123 ? -11.678 -2.992 -4.432 1.00 94.06 123 GLN A CA 1
ATOM 966 C C . GLN A 1 123 ? -11.558 -2.126 -3.179 1.00 94.06 123 GLN A C 1
ATOM 968 O O . GLN A 1 123 ? -12.440 -2.139 -2.319 1.00 94.06 123 GLN A O 1
ATOM 973 N N . LEU A 1 124 ? -10.497 -1.319 -3.148 1.00 96.25 124 LEU A N 1
ATOM 974 C CA . LEU A 1 124 ? -10.217 -0.303 -2.132 1.00 96.25 124 LEU A CA 1
ATOM 975 C C . LEU A 1 124 ? -10.190 1.077 -2.811 1.00 96.25 124 LEU A C 1
ATOM 977 O O . LEU A 1 124 ? -9.121 1.587 -3.161 1.00 96.25 124 LEU A O 1
ATOM 981 N N . PRO A 1 125 ? -11.358 1.652 -3.157 1.00 93.38 125 PRO A N 1
ATOM 982 C CA . PRO A 1 125 ? -11.430 2.837 -4.009 1.00 93.38 125 PRO A CA 1
ATOM 983 C C . PRO A 1 125 ? -10.720 4.049 -3.400 1.00 93.38 125 PRO A C 1
ATOM 985 O O . PRO A 1 125 ? -10.080 4.813 -4.128 1.00 93.38 125 PRO A O 1
ATOM 988 N N . THR A 1 126 ? -10.801 4.223 -2.079 1.00 94.19 126 THR A N 1
ATOM 989 C CA . THR A 1 126 ? -10.171 5.351 -1.394 1.00 94.19 126 THR A CA 1
ATOM 990 C C . THR A 1 126 ? -8.653 5.198 -1.383 1.00 94.19 126 THR A C 1
ATOM 992 O O . THR A 1 126 ? -7.936 6.137 -1.730 1.00 94.19 126 THR A O 1
ATOM 995 N N . LEU A 1 127 ? -8.158 3.997 -1.090 1.00 94.00 127 LEU A N 1
ATOM 996 C CA . LEU A 1 127 ? -6.741 3.667 -1.141 1.00 94.00 127 LEU A CA 1
ATOM 997 C C . LEU A 1 127 ? -6.182 3.835 -2.549 1.00 94.00 127 LEU A C 1
ATOM 999 O O . LEU A 1 127 ? -5.131 4.447 -2.716 1.00 94.00 127 LEU A O 1
ATOM 1003 N N . ASN A 1 128 ? -6.897 3.362 -3.570 1.00 91.44 128 ASN A N 1
ATOM 1004 C CA . ASN A 1 128 ? -6.476 3.484 -4.963 1.00 91.44 128 ASN A CA 1
ATOM 1005 C C . ASN A 1 128 ? -6.354 4.950 -5.404 1.00 91.44 128 ASN A C 1
ATOM 1007 O O . ASN A 1 128 ? -5.410 5.307 -6.111 1.00 91.44 128 ASN A O 1
ATOM 1011 N N . GLN A 1 129 ? -7.262 5.826 -4.961 1.00 90.06 129 GLN A N 1
ATOM 1012 C CA . GLN A 1 129 ? -7.136 7.266 -5.200 1.00 90.06 129 GLN A CA 1
ATOM 1013 C C . GLN A 1 129 ? -5.923 7.867 -4.480 1.00 90.06 129 GLN A C 1
ATOM 1015 O O . GLN A 1 129 ? 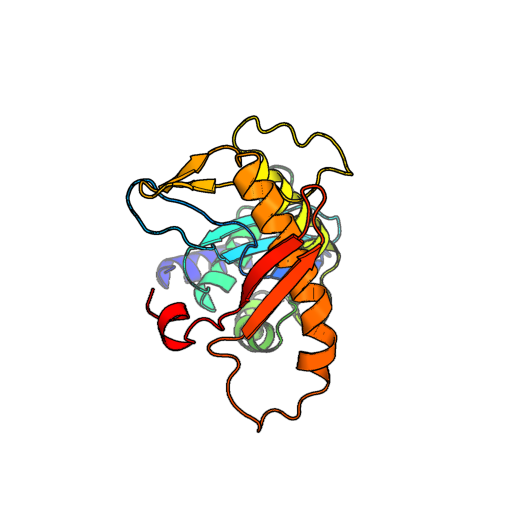-5.150 8.602 -5.101 1.00 90.06 129 GLN A O 1
ATOM 1020 N N . THR A 1 130 ? -5.720 7.541 -3.199 1.00 88.38 130 THR A N 1
ATOM 1021 C CA . THR A 1 130 ? -4.568 8.030 -2.426 1.00 88.38 130 THR A CA 1
ATOM 1022 C C . THR A 1 130 ? -3.248 7.542 -3.010 1.00 88.38 130 THR A C 1
ATOM 1024 O O . THR A 1 130 ? -2.318 8.330 -3.150 1.00 88.38 130 THR A O 1
ATOM 1027 N N . ARG A 1 131 ? -3.167 6.276 -3.422 1.00 87.81 131 ARG A N 1
ATOM 1028 C CA . ARG A 1 131 ? -1.998 5.703 -4.089 1.00 87.81 131 ARG A CA 1
ATOM 1029 C C . ARG A 1 131 ? -1.636 6.490 -5.346 1.00 87.81 131 ARG A C 1
ATOM 1031 O O . ARG A 1 131 ? -0.508 6.954 -5.452 1.00 87.81 131 ARG A O 1
ATOM 1038 N N . ARG A 1 132 ? -2.600 6.739 -6.240 1.00 84.81 132 ARG A N 1
ATOM 1039 C CA . ARG A 1 132 ? -2.379 7.555 -7.451 1.00 84.81 132 ARG A CA 1
ATOM 1040 C C . ARG A 1 132 ? -1.941 8.984 -7.133 1.00 84.81 132 ARG A C 1
ATOM 1042 O O . ARG A 1 132 ? -1.243 9.618 -7.919 1.00 84.81 132 ARG A O 1
ATOM 1049 N N . PHE A 1 133 ? -2.407 9.546 -6.020 1.00 82.12 133 PHE A N 1
ATOM 1050 C CA . PHE A 1 133 ? -1.953 10.857 -5.561 1.00 82.12 133 PHE A CA 1
ATOM 1051 C C . PHE A 1 133 ? -0.492 10.813 -5.088 1.00 82.12 133 PHE A C 1
ATOM 1053 O O . PHE A 1 133 ? 0.304 11.646 -5.513 1.00 82.12 133 PHE A O 1
ATOM 1060 N N . LEU A 1 134 ? -0.125 9.819 -4.273 1.00 78.12 134 LEU A N 1
ATOM 1061 C CA . LEU A 1 134 ? 1.246 9.628 -3.792 1.00 78.12 134 LEU A CA 1
ATOM 1062 C C . LEU A 1 134 ? 2.220 9.356 -4.942 1.00 78.12 134 LEU A C 1
ATOM 1064 O O . LEU A 1 134 ? 3.273 9.979 -5.003 1.00 78.12 134 LEU A O 1
ATOM 1068 N N . GLU A 1 135 ? 1.846 8.491 -5.885 1.00 75.06 135 GLU A N 1
ATOM 1069 C CA . GLU A 1 135 ? 2.636 8.184 -7.085 1.00 75.06 135 GLU A CA 1
ATOM 1070 C C . GLU A 1 135 ? 2.922 9.443 -7.917 1.00 75.06 135 GLU A C 1
ATOM 1072 O O . GLU A 1 135 ? 4.056 9.646 -8.344 1.00 75.06 135 GLU A O 1
ATOM 1077 N N . ARG A 1 136 ? 1.943 10.347 -8.066 1.00 72.31 136 ARG A N 1
ATOM 1078 C CA . ARG A 1 136 ? 2.165 11.656 -8.707 1.00 72.31 136 ARG A CA 1
ATOM 1079 C C . ARG A 1 136 ? 3.137 12.538 -7.924 1.00 72.31 136 ARG A C 1
ATOM 1081 O O . ARG A 1 136 ? 3.949 13.226 -8.531 1.00 72.31 136 ARG A O 1
ATOM 1088 N N . GLY A 1 137 ? 3.072 12.511 -6.594 1.00 67.69 137 GLY A N 1
ATOM 1089 C CA . GLY A 1 137 ? 4.001 13.243 -5.731 1.00 67.69 137 GLY A CA 1
ATOM 1090 C C . GLY A 1 137 ? 5.442 12.729 -5.821 1.00 67.69 137 GLY A C 1
ATOM 1091 O O . GLY A 1 137 ? 6.368 13.533 -5.841 1.00 67.69 137 GLY A O 1
ATOM 1092 N N . PHE A 1 138 ? 5.644 11.412 -5.944 1.00 62.84 138 PHE A N 1
ATOM 1093 C CA . PHE A 1 138 ? 6.977 10.824 -6.137 1.00 62.84 138 PHE A CA 1
ATOM 1094 C C . PHE A 1 138 ? 7.634 11.260 -7.451 1.00 62.84 138 PHE A C 1
ATOM 1096 O O . PHE A 1 138 ? 8.852 11.402 -7.502 1.00 62.84 138 PHE A O 1
ATOM 1103 N N . MET A 1 139 ? 6.842 11.541 -8.488 1.00 58.88 139 MET A N 1
ATOM 1104 C CA . MET A 1 139 ? 7.344 12.098 -9.749 1.00 58.88 139 MET A CA 1
ATOM 1105 C C . MET A 1 139 ? 7.711 13.591 -9.664 1.00 58.88 139 MET A C 1
ATOM 1107 O O . MET A 1 139 ? 8.316 14.115 -10.592 1.00 58.88 139 MET A O 1
ATOM 1111 N N . ALA A 1 140 ? 7.368 14.283 -8.572 1.00 54.84 140 ALA A N 1
ATOM 1112 C CA . ALA A 1 140 ? 7.539 15.731 -8.420 1.00 54.84 140 ALA A CA 1
ATOM 1113 C C . ALA A 1 140 ? 8.772 16.142 -7.578 1.00 54.84 140 ALA A C 1
ATOM 1115 O O . ALA A 1 140 ? 8.882 17.303 -7.187 1.00 54.84 140 ALA A O 1
ATOM 1116 N N . GLY A 1 141 ? 9.674 15.203 -7.256 1.00 45.38 141 GLY A N 1
ATOM 1117 C CA . GLY A 1 141 ? 10.801 15.383 -6.320 1.00 45.38 141 GLY A CA 1
ATOM 1118 C C . GLY A 1 141 ? 12.017 16.189 -6.811 1.00 45.38 141 GLY A C 1
ATOM 1119 O O . GLY A 1 141 ? 12.941 16.395 -6.036 1.00 45.38 141 GLY A O 1
ATOM 1120 N N . ASP A 1 142 ? 11.997 16.671 -8.049 1.00 44.34 142 ASP A N 1
ATOM 1121 C CA . ASP A 1 142 ? 12.838 17.733 -8.627 1.00 44.34 142 ASP A CA 1
ATOM 1122 C C . ASP A 1 142 ? 11.933 18.497 -9.620 1.00 44.34 142 ASP A C 1
ATOM 1124 O O . ASP A 1 142 ? 10.908 17.931 -10.016 1.00 44.34 142 ASP A O 1
ATOM 1128 N N . PRO A 1 143 ? 12.208 19.760 -10.014 1.00 39.44 143 PRO A N 1
ATOM 1129 C CA . PRO A 1 143 ? 11.272 20.595 -10.771 1.00 39.44 143 PRO A CA 1
ATOM 1130 C C . PRO A 1 143 ? 11.166 20.133 -12.230 1.00 39.44 143 PRO A C 1
ATOM 1132 O O . PRO A 1 143 ? 11.593 20.817 -13.155 1.00 39.44 143 PRO A O 1
ATOM 1135 N N . TRP A 1 144 ? 10.581 18.966 -12.455 1.00 42.72 144 TRP A N 1
ATOM 1136 C CA . TRP A 1 144 ? 10.122 18.545 -13.760 1.00 42.72 144 TRP A CA 1
ATOM 1137 C C . TRP A 1 144 ? 8.719 19.117 -13.941 1.00 42.72 144 TRP A C 1
ATOM 1139 O O . TRP A 1 144 ? 7.798 18.728 -13.217 1.00 42.72 144 TRP A O 1
ATOM 1149 N N . PRO A 1 145 ? 8.523 20.084 -14.853 1.00 41.41 145 PRO A N 1
ATOM 1150 C CA . PRO A 1 145 ? 7.201 20.613 -15.110 1.00 41.41 145 PRO A CA 1
ATOM 1151 C C . PRO A 1 145 ? 6.373 19.493 -15.738 1.00 41.41 145 PRO A C 1
ATOM 1153 O O . PRO A 1 145 ? 6.516 19.182 -16.920 1.00 41.41 145 PRO A O 1
ATOM 1156 N N . VAL A 1 146 ? 5.482 18.882 -14.958 1.00 46.62 146 VAL A N 1
ATOM 1157 C CA . VAL A 1 146 ? 4.386 18.104 -15.537 1.00 46.62 146 VAL A CA 1
ATOM 1158 C C . VAL A 1 146 ? 3.508 19.118 -16.268 1.00 46.62 146 VAL A C 1
ATOM 1160 O O . VAL A 1 146 ? 2.764 19.876 -15.651 1.00 46.62 146 VAL A O 1
ATOM 1163 N N . ALA A 1 147 ? 3.681 19.196 -17.589 1.00 42.03 147 ALA A N 1
ATOM 1164 C CA . ALA A 1 147 ? 3.243 20.329 -18.400 1.00 42.03 147 ALA A CA 1
ATOM 1165 C C . ALA A 1 147 ? 1.715 20.562 -18.414 1.00 42.03 147 ALA A C 1
ATOM 1167 O O . ALA A 1 147 ? 1.300 21.669 -18.753 1.00 42.03 147 ALA A O 1
ATOM 1168 N N . ASN A 1 148 ? 0.894 19.550 -18.073 1.00 41.50 148 ASN A N 1
ATOM 1169 C CA . ASN A 1 148 ? -0.531 19.604 -17.672 1.00 41.50 148 ASN A CA 1
ATOM 1170 C C . ASN A 1 148 ? -1.139 18.175 -17.614 1.00 41.50 148 ASN A C 1
ATOM 1172 O O . ASN A 1 148 ? -0.433 17.189 -17.803 1.00 41.50 148 ASN A O 1
ATOM 1176 N N . GLU A 1 149 ? -2.460 18.063 -17.397 1.00 41.03 149 GLU A N 1
ATOM 1177 C CA . GLU A 1 149 ? -3.257 16.814 -17.348 1.00 41.03 149 GLU A CA 1
ATOM 1178 C C . GLU A 1 149 ? -3.185 15.929 -18.613 1.00 41.03 149 GLU A C 1
ATOM 1180 O O . GLU A 1 149 ? -3.661 14.797 -18.596 1.00 41.03 149 GLU A O 1
ATOM 1185 N N . ARG A 1 150 ? -2.587 16.423 -19.705 1.00 41.88 150 ARG A N 1
ATOM 1186 C CA . ARG A 1 150 ? -2.316 15.686 -20.951 1.00 41.88 150 ARG A CA 1
ATOM 1187 C C . ARG A 1 150 ? -0.831 15.352 -21.147 1.00 41.88 150 ARG A C 1
ATOM 1189 O O . ARG A 1 150 ? -0.441 14.986 -22.254 1.00 41.88 150 ARG A O 1
ATOM 1196 N N . ALA A 1 151 ? 0.016 15.524 -20.131 1.00 41.31 151 ALA A N 1
ATOM 1197 C CA . ALA A 1 151 ? 1.435 15.199 -20.235 1.00 41.31 151 ALA A CA 1
ATOM 1198 C C . ALA A 1 151 ? 1.628 13.690 -20.500 1.00 41.31 151 ALA A C 1
ATOM 1200 O O . ALA A 1 151 ? 1.143 12.847 -19.747 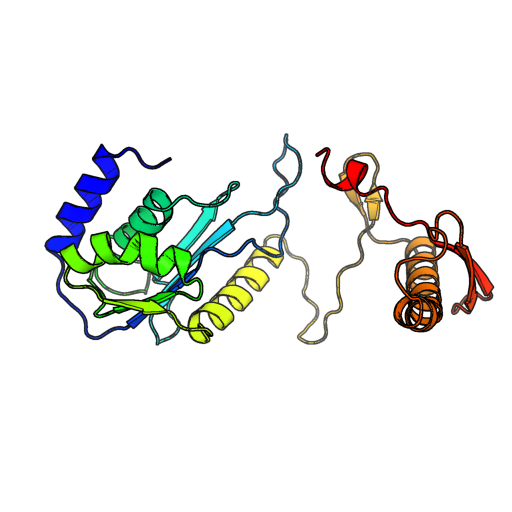1.00 41.31 151 ALA A O 1
ATOM 1201 N N . TYR A 1 152 ? 2.305 13.380 -21.609 1.00 45.03 152 TYR A N 1
ATOM 1202 C CA . TYR A 1 152 ? 2.623 12.028 -22.079 1.00 45.03 152 TYR A CA 1
ATOM 1203 C C . TYR A 1 152 ? 3.708 11.356 -21.213 1.00 45.03 152 TYR A C 1
ATOM 1205 O O . TYR A 1 152 ? 4.414 12.055 -20.481 1.00 45.03 152 TYR A O 1
ATOM 1213 N N . PRO A 1 153 ? 3.874 10.017 -21.298 1.00 53.31 153 PRO A N 1
ATOM 1214 C CA . PRO A 1 153 ? 5.026 9.323 -20.724 1.00 53.31 153 PRO A CA 1
ATOM 1215 C C . PRO A 1 153 ? 6.336 10.019 -21.107 1.00 53.31 153 PRO A C 1
ATOM 1217 O O . PRO A 1 153 ? 6.556 10.379 -22.264 1.00 53.31 153 PRO A O 1
ATOM 1220 N N . VAL A 1 154 ? 7.195 10.223 -20.110 1.00 53.72 154 VAL A N 1
ATOM 1221 C CA . VAL A 1 154 ? 8.541 10.756 -20.315 1.00 53.72 154 VAL A CA 1
ATOM 1222 C C . VAL A 1 154 ? 9.381 9.666 -20.967 1.00 53.72 154 VAL A C 1
ATOM 1224 O O . VAL A 1 154 ? 9.569 8.594 -20.394 1.00 53.72 154 VAL A O 1
ATOM 1227 N N . PHE A 1 155 ? 9.894 9.955 -22.157 1.00 61.59 155 PHE A N 1
ATOM 1228 C CA . PHE A 1 155 ? 10.934 9.160 -22.795 1.00 61.59 155 PHE A CA 1
ATOM 1229 C C . PHE A 1 155 ? 12.280 9.749 -22.382 1.00 61.59 155 PHE A C 1
ATOM 1231 O O . PHE A 1 155 ? 12.515 10.939 -22.580 1.00 61.59 155 PHE A O 1
ATOM 1238 N N . GLY A 1 156 ? 13.135 8.935 -21.772 1.00 68.62 156 GLY A N 1
ATOM 1239 C CA . GLY A 1 156 ? 14.488 9.313 -21.380 1.00 68.62 156 GLY A CA 1
ATOM 1240 C C . GLY A 1 156 ? 15.487 8.324 -21.957 1.00 68.6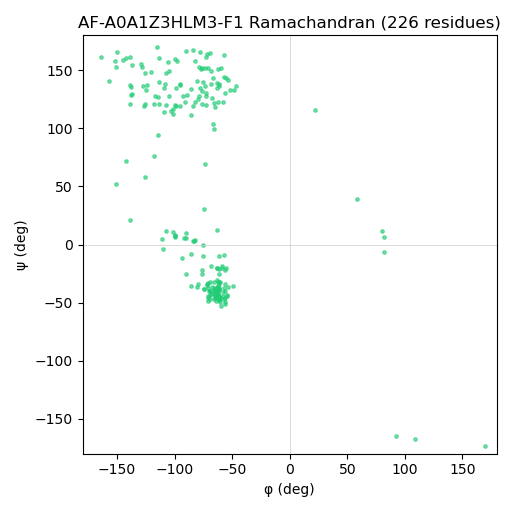2 156 GLY A C 1
ATOM 1241 O O . GLY A 1 156 ? 15.175 7.143 -22.115 1.00 68.62 156 GLY A O 1
ATOM 1242 N N . ARG A 1 157 ? 16.684 8.806 -22.280 1.00 68.00 157 ARG A N 1
ATOM 1243 C CA . ARG A 1 157 ? 17.802 7.956 -22.680 1.00 68.00 157 ARG A CA 1
ATOM 1244 C C . ARG A 1 157 ? 18.653 7.683 -21.450 1.00 68.00 157 ARG A C 1
ATOM 1246 O O . ARG A 1 157 ? 19.191 8.618 -20.868 1.00 68.00 157 ARG A O 1
ATOM 1253 N N . THR A 1 158 ? 18.799 6.419 -21.071 1.00 60.47 158 THR A N 1
ATOM 1254 C CA . THR A 1 158 ? 19.780 6.034 -20.052 1.00 60.47 158 THR A CA 1
ATOM 1255 C C . THR A 1 158 ? 21.137 5.859 -20.718 1.00 60.47 158 THR A C 1
ATOM 1257 O O . THR A 1 158 ? 21.290 5.059 -21.643 1.00 60.47 158 THR A O 1
ATOM 1260 N N . THR A 1 159 ? 22.118 6.643 -20.293 1.00 70.44 159 THR A N 1
ATOM 1261 C CA . THR A 1 159 ? 23.502 6.529 -20.756 1.00 70.44 159 THR A CA 1
ATOM 1262 C C . THR A 1 159 ? 24.209 5.356 -20.068 1.00 70.44 159 THR A C 1
ATOM 1264 O O . THR A 1 159 ? 23.728 4.813 -19.073 1.00 70.44 159 THR A O 1
ATOM 1267 N N . SER A 1 160 ? 25.368 4.936 -20.584 1.00 56.03 160 SER A N 1
ATOM 1268 C CA . SER A 1 160 ? 26.139 3.813 -20.019 1.00 56.03 160 SER A CA 1
ATOM 1269 C C . SER A 1 160 ? 26.642 4.060 -18.590 1.00 56.03 160 SER A C 1
ATOM 1271 O O . SER A 1 160 ? 26.965 3.115 -17.881 1.00 56.03 160 SER A O 1
ATOM 1273 N N . ASP A 1 161 ? 26.711 5.320 -18.164 1.00 65.50 161 ASP A N 1
ATOM 1274 C CA . ASP A 1 161 ? 27.019 5.769 -16.803 1.00 65.50 161 ASP A CA 1
ATOM 1275 C C . ASP A 1 161 ? 25.765 5.975 -15.927 1.00 65.50 161 ASP A C 1
ATOM 1277 O O . ASP A 1 161 ? 25.874 6.411 -14.782 1.00 65.50 161 ASP A O 1
ATOM 1281 N N . GLY A 1 162 ? 24.574 5.621 -16.426 1.00 54.19 162 GLY A N 1
ATOM 1282 C CA . GLY A 1 162 ? 23.325 5.616 -15.661 1.00 54.19 162 GLY A CA 1
ATOM 1283 C C . GLY A 1 162 ? 22.664 6.987 -15.492 1.00 54.19 162 GLY A C 1
ATOM 1284 O O . GLY A 1 162 ? 21.731 7.112 -14.697 1.00 54.19 162 GLY A O 1
ATOM 1285 N N . LEU A 1 163 ? 23.119 8.009 -16.223 1.00 64.56 163 LEU A N 1
ATOM 1286 C CA . LEU A 1 163 ? 22.449 9.306 -16.282 1.00 64.56 163 LEU A CA 1
ATOM 1287 C C . LEU A 1 163 ? 21.241 9.236 -17.223 1.00 64.56 163 LEU A C 1
ATOM 1289 O O . LEU A 1 163 ? 21.183 8.414 -18.139 1.00 64.56 163 LEU A O 1
ATOM 1293 N N . ILE A 1 164 ? 20.253 10.092 -16.966 1.00 64.88 164 ILE A N 1
ATOM 1294 C CA . ILE A 1 164 ? 19.089 10.255 -17.837 1.00 64.88 164 ILE A CA 1
ATOM 1295 C C . ILE A 1 164 ? 19.306 11.512 -18.667 1.00 64.88 164 ILE A C 1
ATOM 1297 O O . ILE A 1 164 ? 19.258 12.621 -18.136 1.00 64.88 164 ILE A O 1
ATOM 1301 N N . ASP A 1 165 ? 19.492 11.320 -19.966 1.00 75.25 165 ASP A N 1
ATOM 1302 C CA . ASP A 1 165 ? 19.525 12.391 -20.951 1.00 75.25 165 ASP A CA 1
ATOM 1303 C C . ASP A 1 165 ? 18.170 12.545 -21.645 1.00 75.25 165 ASP A C 1
ATOM 1305 O O . ASP A 1 165 ? 17.346 11.621 -21.715 1.00 75.25 165 ASP A O 1
ATOM 1309 N N . LEU A 1 166 ? 17.952 13.737 -22.207 1.00 72.38 166 LEU A N 1
ATOM 1310 C CA . LEU A 1 166 ? 16.849 13.954 -23.133 1.00 72.38 166 LEU A CA 1
ATOM 1311 C C . LEU A 1 166 ? 17.043 13.074 -24.377 1.00 72.38 166 LEU A C 1
ATOM 1313 O O . LEU A 1 166 ? 18.162 12.972 -24.889 1.00 72.38 166 LEU A O 1
ATOM 1317 N N . PRO A 1 167 ? 15.966 12.465 -24.898 1.00 80.12 167 PRO A N 1
ATOM 1318 C CA . PRO A 1 167 ? 16.055 11.662 -26.100 1.00 80.12 167 PRO A CA 1
ATOM 1319 C C . PRO A 1 167 ? 16.473 12.554 -27.267 1.00 80.12 167 PRO A C 1
ATOM 1321 O O . PRO A 1 167 ? 15.948 13.652 -27.479 1.00 80.12 167 PRO A O 1
ATOM 1324 N N . THR A 1 168 ? 17.425 12.071 -28.050 1.00 83.69 168 THR A N 1
ATOM 1325 C CA . THR A 1 168 ? 17.765 12.683 -29.326 1.00 83.69 168 THR A CA 1
ATOM 1326 C C . THR A 1 168 ? 16.625 12.463 -30.320 1.00 83.69 168 THR A C 1
ATOM 1328 O O . THR A 1 168 ? 15.776 11.584 -30.160 1.00 83.69 168 THR A O 1
ATOM 1331 N N . LYS A 1 169 ? 16.631 13.219 -31.423 1.00 83.25 169 LYS A N 1
ATOM 1332 C CA . LYS A 1 169 ? 15.710 12.966 -32.539 1.00 83.25 169 LYS A CA 1
ATOM 1333 C C . LYS A 1 169 ? 15.792 11.512 -33.032 1.00 83.25 169 LYS A C 1
ATOM 1335 O O . LYS A 1 169 ? 14.768 10.943 -33.385 1.00 83.25 169 LYS A O 1
ATOM 1340 N N . ALA A 1 170 ? 16.986 10.917 -33.042 1.00 81.38 170 ALA A N 1
ATOM 1341 C CA . ALA A 1 170 ? 17.171 9.529 -33.454 1.00 81.38 170 ALA A CA 1
ATOM 1342 C C . ALA A 1 170 ? 16.493 8.549 -32.485 1.00 81.38 170 ALA A C 1
ATOM 1344 O O . ALA A 1 170 ? 15.852 7.608 -32.939 1.00 81.38 170 ALA A O 1
ATOM 1345 N N . ASP A 1 171 ? 16.564 8.808 -31.176 1.00 81.81 171 ASP A N 1
ATOM 1346 C CA . ASP A 1 171 ? 15.912 7.972 -30.160 1.00 81.81 171 ASP A CA 1
ATOM 1347 C C . ASP A 1 171 ? 14.381 8.018 -30.309 1.00 81.81 171 ASP A C 1
ATOM 1349 O O . ASP A 1 171 ? 13.711 6.991 -30.232 1.00 81.81 171 ASP A O 1
ATOM 1353 N N . LEU A 1 172 ? 13.822 9.200 -30.596 1.00 83.69 172 LEU A N 1
ATOM 1354 C CA . LEU A 1 172 ? 12.384 9.362 -30.835 1.00 83.69 172 LEU A CA 1
ATOM 1355 C C . LEU A 1 172 ? 11.916 8.643 -32.107 1.00 83.69 172 LEU A C 1
ATOM 1357 O O . LEU A 1 172 ? 10.878 7.990 -32.083 1.00 83.69 172 LEU A O 1
ATOM 1361 N N . LEU A 1 173 ? 12.685 8.729 -33.196 1.00 83.06 173 LEU A N 1
ATOM 1362 C CA . LEU A 1 173 ? 12.381 8.015 -34.442 1.00 83.06 173 LEU A CA 1
ATOM 1363 C C . LEU A 1 173 ? 12.514 6.497 -34.276 1.00 83.06 173 LEU A C 1
ATOM 1365 O O . LEU A 1 173 ? 11.717 5.742 -34.825 1.00 83.06 173 LEU A O 1
ATOM 1369 N N . TRP A 1 174 ? 13.492 6.041 -33.491 1.00 82.50 174 TRP A N 1
ATOM 1370 C CA . TRP A 1 174 ? 13.638 4.627 -33.158 1.00 82.50 174 TRP A CA 1
ATOM 1371 C C . TRP A 1 174 ? 12.453 4.115 -32.330 1.00 82.50 174 TRP A C 1
ATOM 1373 O O . TRP A 1 174 ? 11.927 3.045 -32.622 1.00 82.50 174 TRP A O 1
ATOM 1383 N N . LEU A 1 175 ? 11.988 4.891 -31.344 1.00 84.50 175 LEU A N 1
ATOM 1384 C CA . LEU A 1 175 ? 10.799 4.567 -30.547 1.00 84.50 175 LEU A CA 1
ATOM 1385 C C . LEU A 1 175 ? 9.522 4.543 -31.394 1.00 84.50 175 LEU A C 1
ATOM 1387 O O . LEU A 1 175 ? 8.727 3.616 -31.264 1.00 84.50 175 LEU A O 1
ATOM 1391 N N . GLU A 1 176 ? 9.330 5.537 -32.265 1.00 86.12 176 GLU A N 1
ATOM 1392 C CA . GLU A 1 176 ? 8.216 5.583 -33.221 1.00 86.12 176 GLU A CA 1
ATOM 1393 C C . GLU A 1 176 ? 8.198 4.326 -34.095 1.00 86.12 176 GLU A C 1
ATOM 1395 O O . GLU A 1 176 ? 7.165 3.659 -34.204 1.00 86.12 176 GLU A O 1
ATOM 1400 N N . ALA A 1 177 ? 9.351 3.974 -34.670 1.00 86.06 177 ALA A N 1
ATOM 1401 C CA . ALA A 1 177 ? 9.509 2.770 -35.468 1.00 86.06 177 ALA A CA 1
ATOM 1402 C C . ALA A 1 177 ? 9.183 1.524 -34.633 1.00 86.06 177 ALA A C 1
ATOM 1404 O O . ALA A 1 177 ? 8.323 0.738 -35.022 1.00 86.06 177 ALA A O 1
ATOM 1405 N N . GLY A 1 178 ? 9.808 1.371 -33.462 1.00 85.38 178 GLY A N 1
ATOM 1406 C CA . GLY A 1 178 ? 9.622 0.229 -32.566 1.00 85.38 178 GLY A CA 1
ATOM 1407 C C . GLY A 1 178 ? 8.164 0.010 -32.163 1.00 85.38 178 GLY A C 1
ATOM 1408 O O . GLY A 1 178 ? 7.667 -1.110 -32.257 1.00 85.38 178 GLY A O 1
ATOM 1409 N N . LEU A 1 179 ? 7.454 1.075 -31.778 1.00 84.00 179 LEU A N 1
ATOM 1410 C CA . LEU A 1 179 ? 6.030 1.012 -31.440 1.00 84.00 179 LEU A CA 1
ATOM 1411 C C . LEU A 1 179 ? 5.169 0.646 -32.652 1.00 84.00 179 LEU A C 1
ATOM 1413 O O . LEU A 1 179 ? 4.264 -0.175 -32.526 1.00 84.00 179 LEU A O 1
ATOM 1417 N N . SER A 1 180 ? 5.463 1.216 -33.821 1.00 82.31 180 SER A N 1
ATOM 1418 C CA . SER A 1 180 ? 4.732 0.916 -35.057 1.00 82.31 180 SER A CA 1
ATOM 1419 C C . SER A 1 180 ? 4.917 -0.546 -35.469 1.00 82.31 180 SER A C 1
ATOM 1421 O O . SER A 1 180 ? 3.935 -1.259 -35.663 1.00 82.31 180 SER A O 1
ATOM 1423 N N . GLY A 1 181 ? 6.161 -1.033 -35.486 1.00 84.06 181 GLY A N 1
ATOM 1424 C CA . GLY A 1 181 ? 6.468 -2.436 -35.767 1.00 84.06 181 GLY A CA 1
ATOM 1425 C C . GLY A 1 181 ? 5.849 -3.390 -34.741 1.00 84.06 181 GLY A C 1
ATOM 1426 O O . GLY A 1 181 ? 5.325 -4.438 -35.109 1.00 84.06 181 GLY A O 1
ATOM 1427 N N . PHE A 1 182 ? 5.832 -3.019 -33.458 1.00 81.62 182 PHE A N 1
ATOM 1428 C CA . PHE A 1 182 ? 5.166 -3.812 -32.423 1.00 81.62 182 PHE A CA 1
ATOM 1429 C C . PHE A 1 182 ? 3.653 -3.919 -32.657 1.00 81.62 182 PHE A C 1
ATOM 1431 O O . PHE A 1 182 ? 3.094 -5.007 -32.546 1.00 81.62 182 PHE A O 1
ATOM 1438 N N . LEU A 1 183 ? 2.986 -2.818 -33.014 1.00 82.88 183 LEU A N 1
ATOM 1439 C CA . LEU A 1 183 ? 1.551 -2.823 -33.313 1.00 82.88 183 LEU A CA 1
ATOM 1440 C C . LEU A 1 183 ? 1.210 -3.642 -34.566 1.00 82.88 183 LEU A C 1
ATOM 1442 O O . LEU A 1 183 ? 0.152 -4.265 -34.602 1.00 82.88 183 LEU A O 1
ATOM 1446 N N . GLU A 1 184 ? 2.096 -3.683 -35.563 1.00 82.25 184 GLU A N 1
ATOM 1447 C CA . GLU A 1 184 ? 1.946 -4.543 -36.747 1.00 82.25 184 GLU A CA 1
ATOM 1448 C C . GLU A 1 184 ? 2.177 -6.030 -36.437 1.00 82.25 184 GLU A C 1
ATOM 1450 O O . GLU A 1 184 ? 1.530 -6.909 -37.016 1.00 82.25 184 GLU A O 1
ATOM 1455 N N . TYR A 1 185 ? 3.086 -6.323 -35.507 1.00 82.31 185 TYR A N 1
ATOM 1456 C CA . TYR A 1 185 ? 3.373 -7.682 -35.056 1.00 82.31 185 TYR A CA 1
ATOM 1457 C C . TYR A 1 185 ? 2.287 -8.251 -34.142 1.00 82.31 185 TYR A C 1
ATOM 1459 O O . TYR A 1 185 ? 1.957 -9.433 -34.232 1.00 82.31 185 TYR A O 1
ATOM 1467 N N . LEU A 1 186 ? 1.716 -7.422 -33.265 1.00 82.12 186 LEU A N 1
ATOM 1468 C CA . LEU A 1 186 ? 0.850 -7.863 -32.172 1.00 82.12 186 LEU A CA 1
ATOM 1469 C C . LEU A 1 186 ? -0.336 -8.743 -32.623 1.00 82.12 186 LEU A C 1
ATOM 1471 O O . LEU A 1 186 ? -0.560 -9.771 -31.987 1.00 82.12 186 LEU A O 1
ATOM 1475 N N . PRO A 1 187 ? -1.073 -8.442 -33.711 1.00 81.19 187 PRO A N 1
ATOM 1476 C CA . PRO A 1 187 ? -2.143 -9.318 -34.187 1.00 81.19 187 PRO A CA 1
ATOM 1477 C C . PRO A 1 187 ? -1.644 -10.699 -34.621 1.00 81.19 187 PRO A C 1
ATOM 1479 O O . PRO A 1 187 ? -2.334 -11.686 -34.394 1.00 81.19 187 PRO A O 1
ATOM 1482 N N . GLN A 1 188 ? -0.450 -10.771 -35.218 1.00 80.44 188 GLN A N 1
ATOM 1483 C CA . GLN A 1 188 ? 0.164 -12.031 -35.647 1.00 80.44 188 GLN A CA 1
ATOM 1484 C C . GLN A 1 188 ? 0.566 -12.857 -34.428 1.00 80.44 188 GLN A C 1
ATOM 1486 O O . GLN A 1 188 ? 0.285 -14.048 -34.372 1.00 80.44 188 GLN A O 1
ATOM 1491 N N . PHE A 1 189 ? 1.164 -12.207 -33.428 1.00 77.94 189 PHE A N 1
ATOM 1492 C CA . PHE A 1 189 ? 1.515 -12.839 -32.162 1.00 77.94 189 PHE A CA 1
ATOM 1493 C C . PHE A 1 189 ? 0.284 -13.390 -31.430 1.00 77.94 189 PHE A C 1
ATOM 1495 O O . PHE A 1 189 ? 0.286 -14.539 -31.010 1.00 77.94 189 PHE A O 1
ATOM 1502 N N . LEU A 1 190 ? -0.793 -12.605 -31.328 1.00 77.00 190 LEU A N 1
ATOM 1503 C CA . LEU A 1 190 ? -2.023 -13.009 -30.634 1.00 77.00 190 LEU A CA 1
ATOM 1504 C C . LEU A 1 190 ? -2.795 -14.140 -31.335 1.00 77.00 190 LEU A C 1
ATOM 1506 O O . LEU A 1 190 ? -3.657 -14.754 -30.712 1.00 77.00 190 LEU A O 1
ATOM 1510 N N . GLN A 1 191 ? -2.531 -14.381 -32.621 1.00 74.69 191 GLN A N 1
ATOM 1511 C CA . GLN A 1 191 ? -3.161 -15.447 -33.407 1.00 74.69 191 GLN A CA 1
ATOM 1512 C C . GLN A 1 191 ? -2.345 -16.744 -33.436 1.00 74.69 191 GLN A C 1
ATOM 1514 O O . GLN A 1 191 ? -2.864 -17.760 -33.894 1.00 74.69 191 GLN A O 1
ATOM 1519 N N . ARG A 1 192 ? -1.089 -16.728 -32.973 1.00 70.00 192 ARG A N 1
ATOM 1520 C CA . ARG A 1 192 ? -0.265 -17.937 -32.887 1.00 70.00 192 ARG A CA 1
ATOM 1521 C C . ARG A 1 192 ? -0.704 -18.787 -31.696 1.00 70.00 192 ARG A C 1
ATOM 1523 O O . ARG A 1 192 ? -0.853 -18.280 -30.586 1.00 70.00 192 ARG A O 1
ATOM 1530 N N . GLU A 1 193 ? -0.887 -20.084 -31.926 1.00 62.88 193 GLU A N 1
ATOM 1531 C CA . GLU A 1 193 ? -0.874 -21.062 -30.838 1.00 62.88 193 GLU A CA 1
ATOM 1532 C C . GLU A 1 193 ? 0.565 -21.141 -30.302 1.00 62.88 193 GLU A C 1
ATOM 1534 O O . GLU A 1 193 ? 1.517 -21.077 -31.075 1.00 62.88 193 GLU A O 1
ATOM 1539 N N . PHE A 1 194 ? 0.729 -21.209 -28.979 1.00 57.53 194 PHE A N 1
ATOM 1540 C CA . PHE A 1 194 ? 2.006 -21.064 -28.254 1.00 57.53 194 PHE A CA 1
ATOM 1541 C C . PHE A 1 194 ? 3.078 -22.145 -28.553 1.00 57.53 194 PHE A C 1
ATOM 1543 O O . PHE A 1 194 ? 4.061 -22.220 -27.823 1.00 57.53 194 PHE A O 1
ATOM 1550 N N . ASP A 1 195 ? 2.900 -22.966 -29.590 1.00 52.34 195 ASP A N 1
ATOM 1551 C CA . ASP A 1 195 ? 3.718 -24.150 -29.896 1.00 52.34 195 ASP A CA 1
ATOM 1552 C C . ASP A 1 195 ? 4.613 -24.008 -31.149 1.00 52.34 195 ASP A C 1
ATOM 1554 O O . ASP A 1 195 ? 5.402 -24.909 -31.420 1.00 52.34 195 ASP A O 1
ATOM 1558 N N . ASP A 1 196 ? 4.539 -22.898 -31.898 1.00 51.28 196 ASP A N 1
ATOM 1559 C CA . ASP A 1 196 ? 5.342 -22.693 -33.120 1.00 51.28 196 ASP A CA 1
ATOM 1560 C C . ASP A 1 196 ? 6.469 -21.657 -32.933 1.00 51.28 196 ASP A C 1
ATOM 1562 O O . ASP A 1 196 ? 6.206 -20.485 -32.652 1.00 51.28 196 ASP A O 1
ATOM 1566 N N . ASP A 1 197 ? 7.702 -22.134 -33.147 1.00 55.00 197 ASP A N 1
ATOM 1567 C CA . ASP A 1 197 ? 9.001 -21.462 -33.317 1.00 55.00 197 ASP A CA 1
ATOM 1568 C C . ASP A 1 197 ? 9.160 -20.027 -32.766 1.00 55.00 197 ASP A C 1
ATOM 1570 O O . ASP A 1 197 ? 8.592 -19.037 -33.251 1.00 55.00 197 ASP A O 1
ATOM 1574 N N . ASP A 1 198 ? 10.062 -19.939 -31.787 1.00 59.38 198 ASP A N 1
ATOM 1575 C CA . ASP A 1 198 ? 10.478 -18.745 -31.059 1.00 59.38 198 ASP A CA 1
ATOM 1576 C C . ASP A 1 198 ? 10.777 -17.538 -31.983 1.00 59.38 198 ASP A C 1
ATOM 1578 O O . ASP A 1 198 ? 11.472 -17.664 -32.999 1.00 59.38 198 ASP A O 1
ATOM 1582 N N . PRO A 1 199 ? 10.324 -16.316 -31.638 1.00 56.72 199 PRO A N 1
ATOM 1583 C CA . PRO A 1 199 ? 10.515 -15.104 -32.438 1.00 56.72 199 PRO A CA 1
ATOM 1584 C C . PRO A 1 199 ? 11.953 -14.550 -32.383 1.00 56.72 199 PRO A C 1
ATOM 1586 O O . PRO A 1 199 ? 12.152 -13.340 -32.495 1.00 56.72 199 PRO A O 1
ATOM 1589 N N . GLU A 1 200 ? 12.967 -15.403 -32.220 1.00 59.28 200 GLU A N 1
ATOM 1590 C CA . GLU A 1 200 ? 14.342 -15.025 -31.872 1.00 59.28 200 GLU A CA 1
ATOM 1591 C C . GLU A 1 200 ? 14.985 -14.005 -32.829 1.00 59.28 200 GLU A C 1
ATOM 1593 O O . GLU A 1 200 ? 15.918 -13.306 -32.433 1.00 59.28 200 GLU A O 1
ATOM 1598 N N . ASN A 1 201 ? 14.495 -13.844 -34.066 1.00 65.56 201 ASN A N 1
ATOM 1599 C CA . ASN A 1 201 ? 15.066 -12.903 -35.035 1.00 65.56 201 ASN A CA 1
ATOM 1600 C C . ASN A 1 201 ? 14.049 -12.337 -36.046 1.00 65.56 201 ASN A C 1
ATOM 1602 O O . ASN A 1 201 ? 14.292 -12.371 -37.256 1.00 65.56 201 ASN A O 1
ATOM 1606 N N . LEU A 1 202 ? 12.916 -11.791 -35.595 1.00 77.38 202 LEU A N 1
ATOM 1607 C CA . LEU A 1 202 ? 11.972 -11.160 -36.523 1.00 77.38 202 LEU A CA 1
ATOM 1608 C C . LEU A 1 202 ? 12.474 -9.781 -36.976 1.00 77.38 202 LEU A C 1
ATOM 1610 O O . LEU A 1 202 ? 12.660 -8.876 -36.162 1.00 77.38 202 LEU A O 1
ATOM 1614 N N . VAL A 1 203 ? 12.653 -9.601 -38.288 1.00 83.94 203 VAL A N 1
ATOM 1615 C CA . VAL A 1 203 ? 12.947 -8.292 -38.886 1.00 83.94 203 VAL A CA 1
ATOM 1616 C C . VAL A 1 203 ? 11.678 -7.719 -39.505 1.00 83.94 203 VAL A C 1
ATOM 1618 O O . VAL A 1 203 ? 11.147 -8.279 -40.462 1.00 83.94 203 VAL A O 1
ATOM 1621 N N . LEU A 1 204 ? 11.212 -6.591 -38.979 1.00 84.50 204 LEU A N 1
ATOM 1622 C CA . LEU A 1 204 ? 10.075 -5.837 -39.504 1.00 84.50 204 LEU A CA 1
ATOM 1623 C C . LEU A 1 204 ? 10.546 -4.576 -40.218 1.00 84.50 204 LEU A C 1
ATOM 1625 O O . LEU A 1 204 ? 11.633 -4.067 -39.947 1.00 84.50 204 LEU A O 1
ATOM 1629 N N . SER A 1 205 ? 9.713 -4.058 -41.115 1.00 86.25 205 SER A N 1
ATOM 1630 C CA . SER A 1 205 ? 9.904 -2.732 -41.702 1.00 86.25 205 SER A CA 1
ATOM 1631 C C . SER A 1 205 ? 8.708 -1.875 -41.318 1.00 86.25 205 SER A C 1
ATOM 1633 O O . SER A 1 205 ? 7.584 -2.244 -41.626 1.00 86.25 205 SER A O 1
ATOM 1635 N N . ALA A 1 206 ? 8.954 -0.767 -40.624 1.00 84.19 206 ALA A N 1
ATOM 1636 C CA . ALA A 1 206 ? 7.917 0.151 -40.170 1.00 84.19 206 ALA A CA 1
ATOM 1637 C C . ALA A 1 206 ? 8.051 1.494 -40.890 1.00 84.19 206 ALA A C 1
ATOM 1639 O O . ALA A 1 206 ? 9.162 2.006 -41.072 1.00 84.19 206 ALA A O 1
ATOM 1640 N N . GLN A 1 207 ? 6.921 2.086 -41.274 1.00 84.12 207 GLN A N 1
ATOM 1641 C CA . GLN A 1 207 ? 6.897 3.456 -41.779 1.00 84.12 207 GLN A CA 1
ATOM 1642 C C . GLN A 1 207 ? 6.946 4.448 -40.617 1.00 84.12 207 GLN A C 1
ATOM 1644 O O . GLN A 1 207 ? 6.111 4.405 -39.719 1.00 84.12 207 GLN A O 1
ATOM 1649 N N . THR A 1 208 ? 7.920 5.353 -40.656 1.00 81.62 208 THR A N 1
ATOM 1650 C CA . THR A 1 208 ? 8.082 6.450 -39.689 1.00 81.62 208 THR A CA 1
ATOM 1651 C C . THR A 1 208 ? 7.890 7.790 -40.384 1.00 81.62 208 THR A C 1
ATOM 1653 O O . THR A 1 208 ? 7.939 7.877 -41.615 1.00 81.62 208 THR A O 1
ATOM 1656 N N . ILE A 1 209 ? 7.792 8.878 -39.618 1.00 83.75 209 ILE A N 1
ATOM 1657 C CA . ILE A 1 209 ? 7.796 10.235 -40.184 1.00 83.75 209 ILE A CA 1
ATOM 1658 C C . ILE A 1 209 ? 9.066 10.560 -40.997 1.00 83.75 209 ILE A C 1
ATOM 1660 O O . ILE A 1 209 ? 9.057 11.480 -41.814 1.00 83.75 209 ILE A O 1
ATOM 1664 N N . SER A 1 210 ? 10.163 9.820 -40.793 1.00 83.31 210 SER A N 1
ATOM 1665 C CA . SER A 1 210 ? 11.418 9.981 -41.544 1.00 83.31 210 SER A CA 1
ATOM 1666 C C . SER A 1 210 ? 11.600 8.952 -42.667 1.00 83.31 210 SER A C 1
ATOM 1668 O O . SER A 1 210 ? 12.653 8.936 -43.304 1.00 83.31 210 SER A O 1
ATOM 1670 N N . GLY A 1 211 ? 10.586 8.123 -42.933 1.00 88.44 211 GLY A N 1
ATOM 1671 C CA . GLY A 1 211 ? 10.603 7.065 -43.941 1.00 88.44 211 GLY A CA 1
ATOM 1672 C C . GLY A 1 211 ? 10.657 5.659 -43.344 1.00 88.44 211 GLY A C 1
ATOM 1673 O O . GLY A 1 211 ? 10.444 5.450 -42.148 1.00 88.44 211 GLY A O 1
ATOM 1674 N N . GLU A 1 212 ? 10.934 4.678 -44.195 1.00 90.25 212 GLU A N 1
ATOM 1675 C CA . GLU A 1 212 ? 10.943 3.269 -43.809 1.00 90.25 212 GLU A CA 1
ATOM 1676 C C . GLU A 1 212 ? 12.162 2.933 -42.937 1.00 90.25 212 GLU A C 1
ATOM 1678 O O . GLU A 1 212 ? 13.301 3.253 -43.281 1.00 90.25 212 GLU A O 1
ATOM 1683 N N . THR A 1 213 ? 11.927 2.268 -41.804 1.00 89.38 213 THR A N 1
ATOM 1684 C CA . THR A 1 213 ? 12.967 1.826 -40.867 1.00 89.38 213 THR A CA 1
ATOM 1685 C C . THR A 1 213 ? 12.853 0.329 -40.618 1.00 89.38 213 THR A C 1
ATOM 1687 O O . THR A 1 213 ? 11.770 -0.181 -40.338 1.00 89.38 213 THR A O 1
ATOM 1690 N N . LYS A 1 214 ? 13.988 -0.376 -40.679 1.00 89.12 214 LYS A N 1
ATOM 1691 C CA . LYS A 1 214 ? 14.066 -1.800 -40.335 1.00 89.12 214 LYS A CA 1
ATOM 1692 C C . LYS A 1 214 ? 14.285 -1.981 -38.840 1.00 89.12 214 LYS A C 1
ATOM 1694 O O . LYS A 1 214 ? 15.157 -1.344 -38.253 1.00 89.12 214 LYS A O 1
ATOM 1699 N N . LEU A 1 215 ? 13.519 -2.884 -38.247 1.00 84.75 215 LEU A N 1
ATOM 1700 C CA . LEU A 1 215 ? 13.498 -3.168 -36.821 1.00 84.75 215 LEU A CA 1
ATOM 1701 C C . LEU A 1 215 ? 13.767 -4.641 -36.609 1.00 84.75 215 LEU A C 1
ATOM 1703 O O . LEU A 1 215 ? 13.203 -5.473 -37.310 1.00 84.75 215 LEU A O 1
ATOM 1707 N N . LYS A 1 216 ? 14.592 -4.961 -35.617 1.00 85.06 216 LYS A N 1
ATOM 1708 C CA . LYS A 1 216 ? 14.751 -6.329 -35.142 1.00 85.06 216 LYS A CA 1
ATOM 1709 C C . LYS A 1 216 ? 13.984 -6.465 -33.832 1.00 85.06 216 LYS A C 1
ATOM 1711 O O . LYS A 1 216 ? 14.335 -5.811 -32.854 1.00 85.06 216 LYS A O 1
ATOM 1716 N N . LEU A 1 217 ? 12.945 -7.289 -33.828 1.00 76.81 217 LEU A N 1
ATOM 1717 C CA . LEU A 1 217 ? 12.275 -7.736 -32.614 1.00 76.81 217 LEU A CA 1
ATOM 1718 C C . LEU A 1 217 ? 12.970 -9.001 -32.129 1.00 76.81 217 LEU A C 1
ATOM 1720 O O . LEU A 1 217 ? 13.185 -9.939 -32.895 1.00 76.81 217 LEU A O 1
ATOM 1724 N N . GLN A 1 218 ? 13.335 -8.989 -30.856 1.00 76.75 218 GLN A N 1
ATOM 1725 C CA . GLN A 1 218 ? 13.928 -10.121 -30.169 1.00 76.75 218 GLN A CA 1
ATOM 1726 C C . GLN A 1 218 ? 13.263 -10.215 -28.802 1.00 76.75 218 GLN A C 1
ATOM 1728 O O . GLN A 1 218 ? 13.147 -9.208 -28.097 1.00 76.75 218 GLN A O 1
ATOM 1733 N N . MET A 1 219 ? 12.787 -11.405 -28.450 1.00 66.19 219 MET A N 1
ATOM 1734 C CA . MET A 1 219 ? 12.286 -11.652 -27.107 1.00 66.19 219 MET A CA 1
ATOM 1735 C C . MET A 1 219 ? 13.492 -11.705 -26.162 1.00 66.19 219 MET A C 1
ATOM 1737 O O . MET A 1 219 ? 14.464 -12.392 -26.480 1.00 66.19 219 MET A O 1
ATOM 1741 N N . PRO A 1 220 ? 13.498 -10.943 -25.056 1.00 63.41 220 PRO A N 1
ATOM 1742 C CA . PRO A 1 220 ? 14.562 -11.072 -24.071 1.00 63.41 220 PRO A CA 1
ATOM 1743 C C . PRO A 1 220 ? 14.548 -12.496 -23.510 1.00 63.41 220 PRO A C 1
ATOM 1745 O O . PRO A 1 220 ? 13.472 -13.032 -23.235 1.00 63.41 220 PRO A O 1
ATOM 1748 N N . GLU A 1 221 ? 15.725 -13.097 -23.327 1.00 67.25 221 GLU A N 1
ATOM 1749 C CA . GLU A 1 221 ? 15.824 -14.374 -22.625 1.00 67.25 221 GLU A CA 1
ATOM 1750 C C . GLU A 1 221 ? 15.238 -14.186 -21.220 1.00 67.25 221 GLU A C 1
ATOM 1752 O O . GLU A 1 221 ? 15.647 -13.294 -20.472 1.00 67.25 221 GLU A O 1
ATOM 1757 N N . LEU A 1 222 ? 14.229 -14.989 -20.863 1.00 52.59 222 LEU A N 1
ATOM 1758 C CA . LEU A 1 222 ? 13.562 -14.879 -19.561 1.00 52.59 222 LEU A CA 1
ATOM 1759 C C . LEU A 1 222 ? 14.571 -15.017 -18.411 1.00 52.59 222 LEU A C 1
ATOM 1761 O O . LEU A 1 222 ? 14.450 -14.320 -17.407 1.00 52.59 222 LEU A O 1
ATOM 1765 N N . ASP A 1 223 ? 15.609 -15.833 -18.594 1.00 51.91 223 ASP A N 1
ATOM 1766 C CA . ASP A 1 223 ? 16.704 -16.003 -17.640 1.00 51.91 223 ASP A CA 1
ATOM 1767 C C . ASP A 1 223 ? 17.497 -14.711 -17.383 1.00 51.91 223 ASP A C 1
ATOM 1769 O O . ASP A 1 223 ? 17.953 -14.494 -16.260 1.00 51.91 223 ASP A O 1
ATOM 1773 N N . ASP A 1 224 ? 17.625 -13.822 -18.370 1.00 52.62 224 ASP A N 1
ATOM 1774 C CA . ASP A 1 224 ? 18.328 -12.544 -18.216 1.00 52.62 224 ASP A CA 1
ATOM 1775 C C . ASP A 1 224 ? 17.493 -11.507 -17.449 1.00 52.62 224 ASP A C 1
ATOM 1777 O O . ASP A 1 224 ? 18.045 -10.625 -16.789 1.00 52.62 224 ASP A O 1
ATOM 1781 N N . LEU A 1 225 ? 16.161 -11.629 -17.469 1.00 42.34 225 LEU A N 1
ATOM 1782 C CA . LEU A 1 225 ? 15.250 -10.734 -16.744 1.00 42.34 225 LEU A CA 1
ATOM 1783 C C . LEU A 1 225 ? 15.201 -11.008 -15.231 1.00 42.34 225 LEU A C 1
ATOM 1785 O O . LEU A 1 225 ? 14.838 -10.112 -14.469 1.00 42.34 225 LEU A O 1
ATOM 1789 N N . PHE A 1 226 ? 15.569 -12.217 -14.790 1.00 41.84 226 PHE A N 1
ATOM 1790 C CA . PHE A 1 226 ? 15.510 -12.639 -13.381 1.00 41.84 226 PHE A CA 1
ATOM 1791 C C . PHE A 1 226 ? 16.887 -12.828 -12.718 1.00 41.84 226 PHE A C 1
ATOM 1793 O O . PHE A 1 226 ? 16.955 -13.253 -11.566 1.00 41.84 226 PHE A O 1
ATOM 1800 N N . ARG A 1 227 ? 17.986 -12.504 -13.414 1.00 40.38 227 ARG A N 1
ATOM 1801 C CA . ARG A 1 227 ? 19.369 -12.593 -12.897 1.00 40.38 227 ARG A CA 1
ATOM 1802 C C . ARG A 1 227 ? 19.885 -11.322 -12.197 1.00 40.38 227 ARG A C 1
ATOM 1804 O O . ARG A 1 227 ? 21.078 -11.258 -11.900 1.00 40.38 227 ARG A O 1
ATOM 1811 N N . ALA A 1 228 ? 19.024 -10.339 -11.928 1.00 42.72 228 ALA A N 1
ATOM 1812 C CA . ALA A 1 228 ? 19.380 -9.080 -11.258 1.00 42.72 228 ALA A CA 1
ATOM 1813 C C . ALA A 1 228 ? 19.109 -9.101 -9.746 1.00 42.72 228 ALA A C 1
ATOM 1815 O O . ALA A 1 228 ? 17.999 -9.519 -9.347 1.00 42.72 228 ALA A O 1
#

Organism: NCBI:txid1641165

Nearest PDB structures (foldseek):
  8fnn-assembly1_A  TM=5.781E-01  e=5.443E-03  Homo sapiens
  5h99-assembly1_A  TM=3.882E-01  e=7.239E-01  Geobacter metallireducens GS-15
  5h98-assembly2_B  TM=3.687E-01  e=9.216E-01  Geobacter metallireducens GS-15
  1yb1-assembly1_A  TM=5.399E-01  e=7.178E+00  Homo sapiens
  5d0n-assembly1_A  TM=3.890E-01  e=5.308E+00  Zea mays

InterPro domains:
  IPR054216 Domain of unknown function DUF6930 [PF22007] (13-134)

Mean predicted aligned error: 13.95 Å